Protein AF-A0A0D2NJT3-F1 (afdb_monomer)

Mean predicted aligned error: 11.33 Å

Nearest PDB structures (foldseek):
  4o3w-assembly2_B  TM=2.802E-01  e=8.460E-01  Actinobacillus suis
  4o3w-assembly1_A  TM=2.502E-01  e=5.839E-01  Actinobacillus suis
  3pqu-assembly1_A  TM=2.344E-01  e=8.460E-01  Actinobacillus suis
  3pqu-assembly2_B  TM=2.513E-01  e=1.363E+00  Actinobacillus suis
  2af5-assembly1_A  TM=1.814E-01  e=6.005E+00  Borreliella burgdorferi

InterPro domains:
  IPR046528 Domain of unknown function DUF6593 [PF20236] (10-203)

Secondary structure (DSSP, 8-state):
--EEEEESSS-TTSEEEE-TTS-EEEEEEEPPP------TT------PPPPPEEEEEEEEPPPBTTTB--EEEEEEEEEEETTTEEEEEETTTTEEEEEPPPP-GGGS--S----TTSHHHHHHHHTEEEEE-TTS-EEEEEEETTEEEEEESS-TTSEEEEEEPPB-TTSS--B--EEEE-GGGGGGHHHHHHHHHHHHHHHHHHHT-------STT--------------------------PPPPPP-

Organism: Hypholoma sublateritium (strain FD-334 SS-4) (NCBI:txid945553)

Solvent-accessible surface area (backbone atoms only — not comparable to full-atom values): 15651 Å² total; per-residue (Å²): 121,68,48,54,32,35,31,77,72,61,39,77,53,51,32,42,32,19,39,89,89,64,52,66,42,32,43,32,47,49,51,78,58,74,75,64,83,78,60,93,78,70,76,94,64,85,81,68,78,76,75,59,32,44,31,43,31,26,39,38,46,78,74,37,97,89,77,44,72,50,76,43,70,51,28,39,33,38,36,66,46,72,88,56,16,35,45,32,38,33,54,91,74,73,43,75,49,75,42,72,45,74,71,76,68,83,79,68,74,87,68,87,86,92,67,97,78,60,69,72,62,57,66,62,58,71,46,52,52,73,49,71,50,96,83,71,49,41,36,31,42,33,60,53,97,93,26,50,31,31,26,32,65,93,41,76,84,48,62,26,31,36,46,45,75,55,42,80,52,85,90,48,81,62,42,70,16,30,43,37,33,27,65,85,24,61,90,46,46,68,58,51,54,50,51,49,32,49,55,48,46,59,50,56,57,55,72,68,61,65,80,70,85,80,68,86,84,72,86,75,89,86,82,89,88,81,85,92,83,85,90,80,90,79,89,77,92,82,81,85,88,81,90,80,87,79,81,83,83,83,134

Radius of gyration: 24.59 Å; Cα contacts (8 Å, |Δi|>4): 375; chains: 1; bounding box: 58×62×85 Å

Structure (mmCIF, N/CA/C/O backbone):
data_AF-A0A0D2NJT3-F1
#
_entry.id   AF-A0A0D2NJT3-F1
#
loop_
_atom_site.group_PDB
_atom_site.id
_atom_site.type_symbol
_atom_site.label_atom_id
_atom_site.label_alt_id
_atom_site.label_comp_id
_atom_site.label_asym_id
_atom_site.label_entity_id
_atom_site.label_seq_id
_atom_site.pdbx_PDB_ins_code
_atom_site.Cartn_x
_atom_site.Cartn_y
_atom_site.Cartn_z
_atom_site.occupancy
_atom_site.B_iso_or_equiv
_atom_site.auth_seq_id
_atom_site.auth_comp_id
_atom_site.auth_asym_id
_atom_site.auth_atom_id
_atom_site.pdbx_PDB_model_num
ATOM 1 N N . MET A 1 1 ? 6.713 -0.975 21.260 1.00 86.12 1 MET A N 1
ATOM 2 C CA . MET A 1 1 ? 6.459 -2.287 20.624 1.00 86.12 1 MET A CA 1
ATOM 3 C C . MET A 1 1 ? 6.109 -2.029 19.165 1.00 86.12 1 MET A C 1
ATOM 5 O O . MET A 1 1 ? 5.384 -1.070 18.925 1.00 86.12 1 MET A O 1
ATOM 9 N N . SER A 1 2 ? 6.670 -2.777 18.212 1.00 95.44 2 SER A N 1
ATOM 10 C CA . SER A 1 2 ? 6.239 -2.721 16.805 1.00 95.44 2 SER A CA 1
ATOM 11 C C . SER A 1 2 ? 5.007 -3.604 16.593 1.00 95.44 2 SER A C 1
ATOM 13 O O . SER A 1 2 ? 4.732 -4.499 17.392 1.00 95.44 2 SER A O 1
ATOM 15 N N . MET A 1 3 ? 4.256 -3.336 15.528 1.00 97.38 3 MET A N 1
ATOM 16 C CA . MET A 1 3 ? 3.127 -4.151 15.088 1.00 97.38 3 MET A CA 1
ATOM 17 C C . MET A 1 3 ? 3.520 -4.914 13.824 1.00 97.38 3 MET A C 1
ATOM 19 O O . MET A 1 3 ? 4.120 -4.337 12.922 1.00 97.38 3 MET A O 1
ATOM 23 N N . GLN A 1 4 ? 3.187 -6.201 13.740 1.00 97.88 4 GLN A N 1
ATOM 24 C CA . GLN A 1 4 ? 3.451 -7.016 12.553 1.00 97.88 4 GLN A CA 1
ATOM 25 C C . GLN A 1 4 ? 2.140 -7.466 11.915 1.00 97.88 4 GLN A C 1
ATOM 27 O O . GLN A 1 4 ? 1.270 -8.009 12.589 1.00 97.88 4 GLN A O 1
ATOM 32 N N . LEU A 1 5 ? 2.022 -7.251 10.609 1.00 97.94 5 LEU A N 1
ATOM 33 C CA . LEU A 1 5 ? 0.888 -7.662 9.793 1.00 97.94 5 LEU A CA 1
ATOM 34 C C . LEU A 1 5 ? 1.345 -8.741 8.812 1.00 97.94 5 LEU A C 1
ATOM 36 O O . LEU A 1 5 ? 2.071 -8.447 7.865 1.00 97.94 5 LEU A O 1
ATOM 40 N N . CYS A 1 6 ? 0.953 -9.992 9.028 1.00 97.88 6 CYS A N 1
ATOM 41 C CA . CYS A 1 6 ? 1.316 -11.099 8.146 1.00 97.88 6 CYS A CA 1
ATOM 42 C C . CYS A 1 6 ? 0.411 -11.135 6.911 1.00 97.88 6 CYS A C 1
ATOM 44 O O . CYS A 1 6 ? -0.803 -11.000 7.029 1.00 97.88 6 CYS A O 1
ATOM 46 N N . LEU A 1 7 ? 0.995 -11.390 5.741 1.00 98.00 7 LEU A N 1
ATOM 47 C CA . LEU A 1 7 ? 0.256 -11.613 4.500 1.00 98.00 7 LEU A CA 1
ATOM 48 C C . LEU A 1 7 ? -0.151 -13.089 4.432 1.00 98.00 7 LEU A C 1
ATOM 50 O O . LEU A 1 7 ? 0.707 -13.973 4.505 1.00 98.00 7 LEU A O 1
ATOM 54 N N . VAL A 1 8 ? -1.442 -13.377 4.261 1.00 96.69 8 VAL A N 1
ATOM 55 C CA . VAL A 1 8 ? -1.953 -14.763 4.269 1.00 96.69 8 VAL A CA 1
ATOM 56 C C . VAL A 1 8 ? -1.407 -15.600 3.107 1.00 96.69 8 VAL A C 1
ATOM 58 O O . VAL A 1 8 ? -1.010 -16.744 3.312 1.00 96.69 8 VAL A O 1
ATOM 61 N N . ASN A 1 9 ? -1.338 -15.029 1.905 1.00 95.25 9 ASN A N 1
ATOM 62 C CA . ASN A 1 9 ? -0.902 -15.713 0.677 1.00 95.25 9 ASN A CA 1
ATOM 63 C C . ASN A 1 9 ? 0.417 -15.158 0.104 1.00 95.25 9 ASN A C 1
ATOM 65 O O . ASN A 1 9 ? 0.772 -15.464 -1.030 1.00 95.25 9 ASN A O 1
ATOM 69 N N . ASN A 1 10 ? 1.137 -14.330 0.872 1.00 94.94 10 ASN A N 1
ATOM 70 C CA . ASN A 1 10 ? 2.362 -13.636 0.451 1.00 94.94 10 ASN A CA 1
ATOM 71 C C . ASN A 1 10 ? 2.222 -12.738 -0.802 1.00 94.94 10 ASN A C 1
ATOM 73 O O . ASN A 1 10 ? 3.242 -12.315 -1.344 1.00 94.94 10 ASN A O 1
ATOM 77 N N . ASN A 1 11 ? 1.001 -12.421 -1.249 1.00 95.06 11 ASN A N 1
ATOM 78 C CA . ASN A 1 11 ? 0.749 -11.517 -2.369 1.00 95.06 11 ASN A CA 1
ATOM 79 C C . ASN A 1 11 ? 0.299 -10.137 -1.847 1.00 95.06 11 ASN A C 1
ATOM 81 O O . ASN A 1 11 ? -0.829 -10.007 -1.386 1.00 95.06 11 ASN A O 1
ATOM 85 N N . PRO A 1 12 ? 1.119 -9.077 -1.928 1.00 95.12 12 PRO A N 1
ATOM 86 C CA . PRO A 1 12 ? 0.773 -7.783 -1.339 1.00 95.12 12 PRO A CA 1
ATOM 87 C C . PRO A 1 12 ? -0.392 -7.064 -2.035 1.00 95.12 12 PRO A C 1
ATOM 89 O O . PRO A 1 12 ? -0.939 -6.140 -1.447 1.00 95.12 12 PRO A O 1
ATOM 92 N N . ILE A 1 13 ? -0.786 -7.458 -3.253 1.00 95.25 13 ILE A N 1
ATOM 93 C CA . ILE A 1 13 ? -1.879 -6.804 -3.997 1.00 95.25 13 ILE A CA 1
ATOM 94 C C . ILE A 1 13 ? -3.216 -7.543 -3.894 1.00 95.25 13 ILE A C 1
ATOM 96 O O . ILE A 1 13 ? -4.233 -7.040 -4.355 1.00 95.25 13 ILE A O 1
ATOM 100 N N . SER A 1 14 ? -3.257 -8.736 -3.313 1.00 96.06 14 SER A N 1
ATOM 101 C CA . SER A 1 14 ? -4.508 -9.471 -3.129 1.00 96.06 14 SER A CA 1
ATOM 102 C C . SER A 1 14 ? -4.340 -10.407 -1.948 1.00 96.06 14 SER A C 1
ATOM 104 O O . SER A 1 14 ? -3.803 -11.497 -2.110 1.00 96.06 14 SER A O 1
ATOM 106 N N . THR A 1 15 ? -4.696 -9.961 -0.743 1.00 96.94 15 THR A N 1
ATOM 107 C CA . THR A 1 15 ? -4.444 -10.718 0.491 1.00 96.94 15 THR A CA 1
ATOM 108 C C . THR A 1 15 ? -5.209 -10.172 1.686 1.00 96.94 15 THR A C 1
ATOM 110 O O . THR A 1 15 ? -5.764 -9.077 1.640 1.00 96.94 15 THR A O 1
ATOM 113 N N . LEU A 1 16 ? -5.174 -10.928 2.782 1.00 97.56 16 LEU A N 1
ATOM 114 C CA . LEU A 1 16 ? -5.537 -10.444 4.107 1.00 97.56 16 LEU A CA 1
ATOM 115 C C . LEU A 1 16 ? -4.263 -10.137 4.895 1.00 97.56 16 LEU A C 1
ATOM 117 O O . LEU A 1 16 ? -3.309 -10.923 4.877 1.00 97.56 16 LEU A O 1
ATOM 121 N N . LEU A 1 17 ? -4.275 -9.016 5.611 1.00 97.31 17 LEU A N 1
ATOM 122 C CA . LEU A 1 17 ? -3.265 -8.680 6.608 1.00 97.31 17 LEU A CA 1
ATOM 123 C C . LEU A 1 17 ? -3.788 -9.056 7.993 1.00 97.31 17 LEU A C 1
ATOM 125 O O . LEU A 1 17 ? -4.790 -8.502 8.449 1.00 97.31 17 LEU A O 1
ATOM 129 N N . ILE A 1 18 ? -3.100 -9.988 8.651 1.00 97.38 18 ILE A N 1
ATOM 130 C CA . ILE A 1 18 ? -3.490 -10.535 9.958 1.00 97.38 18 ILE A CA 1
ATOM 131 C C . ILE A 1 18 ? -2.458 -10.184 11.037 1.00 97.38 18 ILE A C 1
ATOM 133 O O . ILE A 1 18 ? -1.260 -10.105 10.749 1.00 97.38 18 ILE A O 1
ATOM 137 N N . THR A 1 19 ? -2.896 -9.992 12.281 1.00 97.19 19 THR A N 1
ATOM 138 C CA . THR A 1 19 ? -1.994 -9.849 13.437 1.00 97.19 19 THR A CA 1
ATOM 139 C C . THR A 1 19 ? -1.247 -11.159 13.719 1.00 97.19 19 THR A C 1
ATOM 141 O O . THR A 1 19 ? -1.625 -12.214 13.196 1.00 97.19 19 THR A O 1
ATOM 144 N N . PRO A 1 20 ? -0.204 -11.147 14.572 1.00 95.81 20 PRO A N 1
ATOM 145 C CA . PRO A 1 20 ? 0.454 -12.377 15.014 1.00 95.81 20 PRO A CA 1
ATOM 146 C C . PRO A 1 20 ? -0.496 -13.336 15.745 1.00 95.81 20 PRO A C 1
ATOM 148 O O . PRO A 1 20 ? -0.282 -14.544 15.704 1.00 95.81 20 PRO A O 1
ATOM 151 N N . ASP A 1 21 ? -1.558 -12.799 16.351 1.00 96.31 21 ASP A N 1
ATOM 152 C CA . ASP A 1 21 ? -2.596 -13.561 17.051 1.00 96.31 21 ASP A CA 1
ATOM 153 C C . ASP A 1 21 ? -3.614 -14.203 16.090 1.00 96.31 21 ASP A C 1
ATOM 155 O O . ASP A 1 21 ? -4.428 -15.024 16.502 1.00 96.31 21 ASP A O 1
ATOM 159 N N . GLY A 1 22 ? -3.557 -13.861 14.798 1.00 95.88 22 GLY A N 1
ATOM 160 C CA . GLY A 1 22 ? -4.444 -14.391 13.762 1.00 95.88 22 GLY A CA 1
ATOM 161 C C . GLY A 1 22 ? -5.679 -13.535 13.474 1.00 95.88 22 GLY A C 1
ATOM 162 O O . GLY A 1 22 ? -6.474 -13.917 12.616 1.00 95.88 22 GLY A O 1
ATOM 163 N N . ASP A 1 23 ? -5.825 -12.376 14.119 1.00 95.69 23 ASP A N 1
ATOM 164 C CA . ASP A 1 23 ? -6.944 -11.464 13.872 1.00 95.69 23 ASP A CA 1
ATOM 165 C C . ASP A 1 23 ? -6.761 -10.749 12.518 1.00 95.69 23 ASP A C 1
ATOM 167 O O . ASP A 1 23 ? -5.732 -10.094 12.309 1.00 95.69 23 ASP A O 1
ATOM 171 N N . PRO A 1 24 ? -7.730 -10.817 11.587 1.00 96.31 24 PRO A N 1
ATOM 172 C CA . PRO A 1 24 ? -7.667 -10.062 10.343 1.00 96.31 24 PRO A CA 1
ATOM 173 C C . PRO A 1 24 ? -7.925 -8.573 10.593 1.00 96.31 24 PRO A C 1
ATOM 175 O O . PRO A 1 24 ? -8.880 -8.207 11.273 1.00 96.31 24 PRO A O 1
ATOM 178 N N . LEU A 1 25 ? -7.074 -7.714 10.027 1.00 96.88 25 LEU A N 1
ATOM 179 C CA . LEU A 1 25 ? -7.170 -6.256 10.172 1.00 96.88 25 LEU A CA 1
ATOM 180 C C . LEU A 1 25 ? -7.370 -5.517 8.857 1.00 96.88 25 LEU A C 1
ATOM 182 O O . LEU A 1 25 ? -7.974 -4.447 8.855 1.00 96.88 25 LEU A O 1
ATOM 186 N N . PHE A 1 26 ? -6.874 -6.059 7.744 1.00 98.06 26 PHE A N 1
ATOM 187 C CA . PHE A 1 26 ? -7.088 -5.456 6.431 1.00 98.06 26 PHE A CA 1
ATOM 188 C C . PHE A 1 26 ? -7.403 -6.511 5.377 1.00 98.06 26 PHE A C 1
ATOM 190 O O . PHE A 1 26 ? -6.786 -7.579 5.370 1.00 98.06 26 PHE A O 1
ATOM 197 N N . SER A 1 27 ? -8.315 -6.172 4.466 1.00 97.94 27 SER A N 1
ATOM 198 C CA . SER A 1 27 ? -8.555 -6.892 3.214 1.00 97.94 27 SER A CA 1
ATOM 199 C C . SER A 1 27 ? -8.040 -6.068 2.043 1.00 97.94 27 SER A C 1
ATOM 201 O O . SER A 1 27 ? -8.306 -4.867 1.957 1.00 97.94 27 SER A O 1
ATOM 203 N N . ILE A 1 28 ? -7.284 -6.710 1.155 1.00 98.31 28 ILE A N 1
ATOM 204 C CA . ILE A 1 28 ? -6.745 -6.120 -0.067 1.00 98.31 28 ILE A CA 1
ATOM 205 C C . ILE A 1 28 ? -7.291 -6.928 -1.240 1.00 98.31 28 ILE A C 1
ATOM 207 O O . ILE A 1 28 ? -6.971 -8.106 -1.406 1.00 98.31 28 ILE A O 1
ATOM 211 N N . GLU A 1 29 ? -8.091 -6.277 -2.075 1.00 97.56 29 GLU A N 1
ATOM 212 C CA . GLU A 1 29 ? -8.807 -6.898 -3.187 1.00 97.56 29 GLU A CA 1
ATOM 213 C C . GLU A 1 29 ? -8.431 -6.186 -4.485 1.00 97.56 29 GLU A C 1
ATOM 215 O O . GLU A 1 29 ? -8.764 -5.018 -4.680 1.00 97.56 29 GLU A O 1
ATOM 220 N N . THR A 1 30 ? -7.733 -6.875 -5.388 1.00 96.00 30 THR A N 1
ATOM 221 C CA . THR A 1 30 ? -7.452 -6.356 -6.733 1.00 96.00 30 THR A CA 1
ATOM 222 C C . THR A 1 30 ? -8.425 -6.962 -7.725 1.00 96.00 30 THR A C 1
ATOM 224 O O . THR A 1 30 ? -8.475 -8.181 -7.878 1.00 96.00 30 THR A O 1
ATOM 227 N N . ALA A 1 31 ? -9.182 -6.107 -8.412 1.00 94.19 31 ALA A N 1
ATOM 228 C CA . ALA A 1 31 ? -10.009 -6.528 -9.527 1.00 94.19 31 ALA A CA 1
ATOM 229 C C . ALA A 1 31 ? -9.105 -7.103 -10.629 1.00 94.19 31 ALA A C 1
ATOM 231 O O . ALA A 1 31 ? -8.068 -6.494 -10.940 1.00 94.19 31 ALA A O 1
ATOM 232 N N . PRO A 1 32 ? -9.471 -8.255 -11.220 1.00 85.50 32 PRO A N 1
ATOM 233 C CA . PRO A 1 32 ? -8.711 -8.810 -12.324 1.00 85.50 32 PRO A CA 1
ATOM 234 C C . PRO A 1 32 ? -8.643 -7.760 -13.428 1.00 85.50 32 PRO A C 1
ATOM 236 O O . PRO A 1 32 ? -9.662 -7.185 -13.817 1.00 85.50 32 PRO A O 1
ATOM 239 N N . THR A 1 33 ? -7.437 -7.491 -13.924 1.00 80.38 33 THR A N 1
ATOM 240 C CA . THR A 1 33 ? -7.309 -6.767 -15.183 1.00 80.38 33 THR A CA 1
ATOM 241 C C . THR A 1 33 ? -8.057 -7.582 -16.223 1.00 80.38 33 THR A C 1
ATOM 243 O O . THR A 1 33 ? -7.778 -8.781 -16.334 1.00 80.38 33 THR A O 1
ATOM 246 N N . PRO A 1 34 ? -8.994 -6.993 -16.983 1.00 71.12 34 PRO A N 1
ATOM 247 C CA . PRO A 1 34 ? -9.469 -7.636 -18.186 1.00 71.12 34 PRO A CA 1
ATOM 248 C C . PRO A 1 34 ? -8.261 -7.675 -19.119 1.00 71.12 34 PRO A C 1
ATOM 250 O O . PRO A 1 34 ? -7.987 -6.734 -19.861 1.00 71.12 34 PRO A O 1
ATOM 253 N N . TYR A 1 35 ? -7.475 -8.745 -18.999 1.00 59.88 35 TYR A N 1
ATOM 254 C CA . TYR A 1 35 ? -6.572 -9.200 -20.031 1.00 59.88 35 TYR A CA 1
ATOM 255 C C . TYR A 1 35 ? -7.482 -9.492 -21.216 1.00 59.88 35 TYR A C 1
ATOM 257 O O . TYR A 1 35 ? -8.012 -10.588 -21.367 1.00 59.88 35 TYR A O 1
ATOM 265 N N . GLY A 1 36 ? -7.752 -8.459 -22.012 1.00 54.41 36 GLY A N 1
ATOM 266 C CA . GLY A 1 36 ? -8.087 -8.695 -23.395 1.00 54.41 36 GLY A CA 1
ATOM 267 C C . GLY A 1 36 ? -6.900 -9.456 -23.947 1.00 54.41 36 GLY A C 1
ATOM 268 O O . GLY A 1 36 ? -5.775 -8.977 -23.811 1.00 54.41 36 GLY A O 1
ATOM 269 N N . ASP A 1 37 ? -7.141 -10.647 -24.487 1.00 49.72 37 ASP A N 1
ATOM 270 C CA . ASP A 1 37 ? -6.237 -11.277 -25.437 1.00 49.72 37 ASP A CA 1
ATOM 271 C C . ASP A 1 37 ? -5.811 -10.184 -26.418 1.00 49.72 37 ASP A C 1
ATOM 273 O O . ASP A 1 37 ? -6.573 -9.793 -27.308 1.00 49.72 37 ASP A O 1
ATOM 277 N N . ILE A 1 38 ? -4.624 -9.613 -26.209 1.00 52.78 38 ILE A N 1
ATOM 278 C CA . ILE A 1 38 ? -4.028 -8.686 -27.158 1.00 52.78 38 ILE A CA 1
ATOM 279 C C . ILE A 1 38 ? -3.558 -9.590 -28.285 1.00 52.78 38 ILE A C 1
ATOM 281 O O . ILE A 1 38 ? -2.393 -9.961 -28.362 1.00 52.78 38 ILE A O 1
ATOM 285 N N . SER A 1 39 ? -4.502 -10.018 -29.120 1.00 53.75 39 SER A N 1
ATOM 286 C CA . SER A 1 39 ? -4.191 -10.651 -30.385 1.00 53.75 39 SER A CA 1
ATOM 287 C C . SER A 1 39 ? -3.419 -9.614 -31.199 1.00 53.75 39 SER A C 1
ATOM 289 O O . SER A 1 39 ? -3.987 -8.567 -31.532 1.00 53.75 39 SER A O 1
ATOM 291 N N . PRO A 1 40 ? -2.138 -9.858 -31.527 1.00 59.25 40 PRO A N 1
ATOM 292 C CA . PRO A 1 40 ? -1.306 -8.889 -32.238 1.00 59.25 40 PRO A CA 1
ATOM 293 C C . PRO A 1 40 ? -1.768 -8.632 -33.686 1.00 59.25 40 PRO A C 1
ATOM 295 O O . PRO A 1 40 ? -1.149 -7.839 -34.388 1.00 59.25 40 PRO A O 1
ATOM 298 N N . TYR A 1 41 ? -2.858 -9.267 -34.137 1.00 66.88 41 TYR A N 1
ATOM 299 C CA . TYR A 1 41 ? -3.370 -9.185 -35.508 1.00 66.88 41 TYR A CA 1
ATOM 300 C C . TYR A 1 41 ? -4.695 -8.426 -35.659 1.00 66.88 41 TYR A C 1
ATOM 302 O O . TYR A 1 41 ? -5.239 -8.375 -36.763 1.00 66.88 41 TYR A O 1
ATOM 310 N N . ALA A 1 42 ? -5.241 -7.827 -34.595 1.00 59.50 42 ALA A N 1
ATOM 311 C CA . ALA A 1 42 ? -6.485 -7.073 -34.725 1.00 59.50 42 ALA A CA 1
ATOM 312 C C . ALA A 1 42 ? -6.240 -5.711 -35.423 1.00 59.50 42 ALA A C 1
ATOM 314 O O . ALA A 1 42 ? -5.387 -4.939 -34.978 1.00 59.50 42 ALA A O 1
ATOM 315 N N . PRO A 1 43 ? -6.969 -5.397 -36.512 1.00 67.31 43 PRO A N 1
ATOM 316 C CA . PRO A 1 43 ? -6.795 -4.161 -37.269 1.00 67.31 43 PRO A CA 1
ATOM 317 C C . PRO A 1 43 ? -7.087 -2.917 -36.417 1.00 67.31 43 PRO A C 1
ATOM 319 O O . PRO A 1 43 ? -7.876 -2.951 -35.477 1.00 67.31 43 PRO A O 1
ATOM 322 N N . SER A 1 44 ? -6.431 -1.812 -36.768 1.00 58.50 44 SER A N 1
ATOM 323 C CA . SER A 1 44 ? -6.388 -0.524 -36.067 1.00 58.50 44 SER A CA 1
ATOM 324 C C . SER A 1 44 ? -7.767 0.120 -35.841 1.00 58.50 44 SER A C 1
ATOM 326 O O . SER A 1 44 ? -8.202 0.977 -36.610 1.00 58.50 44 SER A O 1
ATOM 328 N N . VAL A 1 45 ? -8.458 -0.266 -34.771 1.00 75.44 45 VAL A N 1
ATOM 329 C CA . VAL A 1 45 ? -9.629 0.450 -34.239 1.00 75.44 45 VAL A CA 1
ATOM 330 C C . VAL A 1 45 ? -9.129 1.552 -33.285 1.00 75.44 45 VAL A C 1
ATOM 332 O O . VAL A 1 45 ? -8.111 1.342 -32.617 1.00 75.44 45 VAL A O 1
ATOM 335 N N . PRO A 1 46 ? -9.780 2.735 -33.206 1.00 67.50 46 PRO A N 1
ATOM 336 C CA . PRO A 1 46 ? -9.438 3.787 -32.247 1.00 67.50 46 PRO A CA 1
ATOM 337 C C . PRO A 1 46 ? -9.216 3.216 -30.845 1.00 67.50 46 PRO A C 1
ATOM 339 O O . PRO A 1 46 ? -10.076 2.535 -30.287 1.00 67.50 46 PRO A O 1
ATOM 342 N N . ARG A 1 47 ? -8.016 3.479 -30.318 1.00 60.50 47 ARG A N 1
ATOM 343 C CA . ARG A 1 47 ? -7.454 2.887 -29.103 1.00 60.50 47 ARG A CA 1
ATOM 344 C C . ARG A 1 47 ? -8.362 3.192 -27.910 1.00 60.50 47 ARG A C 1
ATOM 346 O O . ARG A 1 47 ? -8.295 4.277 -27.334 1.00 60.50 47 ARG A O 1
ATOM 353 N N . ALA A 1 48 ? -9.225 2.242 -27.558 1.00 69.75 48 ALA A N 1
ATOM 354 C CA . ALA A 1 48 ? -9.945 2.272 -26.294 1.00 69.75 48 ALA A CA 1
ATOM 355 C C . ALA A 1 48 ? -8.919 2.429 -25.158 1.00 69.75 48 ALA A C 1
ATOM 357 O O . ALA A 1 48 ? -7.814 1.882 -25.242 1.00 69.75 48 ALA A O 1
ATOM 358 N N . LYS A 1 49 ? -9.256 3.227 -24.134 1.00 70.75 49 LYS A N 1
ATOM 359 C CA . LYS A 1 49 ? -8.391 3.424 -22.961 1.00 70.75 49 LYS A CA 1
ATOM 360 C C . LYS A 1 49 ? -7.935 2.057 -22.450 1.00 70.75 49 LYS A C 1
ATOM 362 O O . LYS A 1 49 ? -8.759 1.151 -22.328 1.00 70.75 49 LYS A O 1
ATOM 367 N N . ALA A 1 50 ? -6.633 1.921 -22.200 1.00 69.94 50 ALA A N 1
ATOM 368 C CA . ALA A 1 50 ? -6.072 0.685 -21.676 1.00 69.94 50 ALA A CA 1
ATOM 369 C C . ALA A 1 50 ? -6.833 0.276 -20.401 1.00 69.94 50 ALA A C 1
ATOM 371 O O . ALA A 1 50 ? -7.206 1.154 -19.617 1.00 69.94 50 ALA A O 1
ATOM 372 N N . PRO A 1 51 ? -7.102 -1.023 -20.206 1.00 74.25 51 PRO A N 1
ATOM 373 C CA . PRO A 1 51 ? -7.854 -1.481 -19.052 1.00 74.25 51 PRO A CA 1
ATOM 374 C C . PRO A 1 51 ? -7.110 -1.126 -17.761 1.00 74.25 51 PRO A C 1
ATOM 376 O O . PRO A 1 51 ? -5.958 -1.517 -17.575 1.00 74.25 51 PRO A O 1
ATOM 379 N N . THR A 1 52 ? -7.763 -0.375 -16.874 1.00 86.75 52 THR A N 1
ATOM 380 C CA . THR A 1 52 ? -7.200 -0.020 -15.569 1.00 86.75 52 THR A CA 1
ATOM 381 C C . THR A 1 52 ? -7.474 -1.132 -14.558 1.00 86.75 52 THR A C 1
ATOM 383 O O . THR A 1 52 ? -8.523 -1.778 -14.573 1.00 86.75 52 THR A O 1
ATOM 386 N N . SER A 1 53 ? -6.501 -1.403 -13.684 1.00 92.94 53 SER A N 1
ATOM 387 C CA . SER A 1 53 ? -6.679 -2.332 -12.561 1.00 92.94 53 SER A CA 1
ATOM 388 C C . SER A 1 53 ? -6.984 -1.545 -11.301 1.00 92.94 53 SER A C 1
ATOM 390 O O . SER A 1 53 ? -6.145 -0.756 -10.856 1.00 92.94 53 SER A O 1
ATOM 392 N N . THR A 1 54 ? -8.114 -1.823 -10.662 1.00 95.94 54 THR A N 1
ATOM 393 C CA . THR A 1 54 ? -8.472 -1.214 -9.377 1.00 95.94 54 THR A CA 1
ATOM 394 C C . THR A 1 54 ? -8.170 -2.166 -8.223 1.00 95.94 54 THR A C 1
ATOM 396 O O . THR A 1 54 ? -8.568 -3.328 -8.250 1.00 95.94 54 THR A O 1
ATOM 399 N N . THR A 1 55 ? -7.488 -1.673 -7.193 1.00 97.50 55 THR A N 1
ATOM 400 C CA . THR A 1 55 ? -7.288 -2.365 -5.913 1.00 97.50 55 THR A CA 1
ATOM 401 C C . THR A 1 55 ? -8.017 -1.603 -4.821 1.00 97.50 55 THR A C 1
ATOM 403 O O . THR A 1 55 ? -7.791 -0.408 -4.656 1.00 97.50 55 THR A O 1
ATOM 406 N N . ARG A 1 56 ? -8.883 -2.283 -4.076 1.00 97.94 56 ARG A N 1
ATOM 407 C CA . ARG A 1 56 ? -9.595 -1.735 -2.920 1.00 97.94 56 ARG A CA 1
ATOM 408 C C . ARG A 1 56 ? -8.975 -2.271 -1.646 1.00 97.94 56 ARG A C 1
ATOM 410 O O . ARG A 1 56 ? -8.624 -3.449 -1.569 1.00 97.94 56 ARG A O 1
ATOM 417 N N . ILE A 1 57 ? -8.838 -1.400 -0.658 1.00 98.12 57 ILE A N 1
ATOM 418 C CA . ILE A 1 57 ? -8.266 -1.744 0.636 1.00 98.12 57 ILE A CA 1
ATOM 419 C C . ILE A 1 57 ? -9.278 -1.374 1.703 1.00 98.12 57 ILE A C 1
ATOM 421 O O . ILE A 1 57 ? -9.718 -0.226 1.795 1.00 98.12 57 ILE A O 1
ATOM 425 N N . LYS A 1 58 ? -9.630 -2.358 2.520 1.00 97.88 58 LYS A N 1
ATOM 426 C CA . LYS A 1 58 ? -10.601 -2.210 3.595 1.00 97.88 58 LYS A CA 1
ATOM 427 C C . LYS A 1 58 ? -9.945 -2.509 4.929 1.00 97.88 58 LYS A C 1
ATOM 429 O O . LYS A 1 58 ? -9.202 -3.483 5.047 1.00 97.88 58 LYS A O 1
ATOM 434 N N . ARG A 1 59 ? -10.244 -1.693 5.931 1.00 97.50 59 ARG A N 1
ATOM 435 C CA . ARG A 1 59 ? -9.990 -2.001 7.334 1.00 97.50 59 ARG A CA 1
ATOM 436 C C . ARG A 1 59 ? -11.116 -2.894 7.843 1.00 97.50 59 ARG A C 1
ATOM 438 O O . ARG A 1 59 ? -12.290 -2.599 7.628 1.00 97.50 59 ARG A O 1
ATOM 445 N N . LEU A 1 60 ? -10.726 -3.968 8.508 1.00 96.56 60 LEU A N 1
ATOM 446 C CA . LEU A 1 60 ? -11.600 -4.964 9.102 1.00 96.56 60 LEU A CA 1
ATOM 447 C C . LEU A 1 60 ? -11.648 -4.699 10.607 1.00 96.56 60 LEU A C 1
ATOM 449 O O . LEU A 1 60 ? -10.633 -4.806 11.299 1.00 96.56 60 LEU A O 1
ATOM 453 N N . GLU A 1 61 ? -12.805 -4.291 11.116 1.00 93.62 61 GLU A N 1
ATOM 454 C CA . GLU A 1 61 ? -12.976 -4.063 12.550 1.00 93.62 61 GLU A CA 1
ATOM 455 C C . GLU A 1 61 ? -13.253 -5.384 13.271 1.00 93.62 61 GLU A C 1
ATOM 457 O O . GLU A 1 61 ? -13.817 -6.327 12.701 1.00 93.62 61 GLU A O 1
ATOM 462 N N . ARG A 1 62 ? -12.840 -5.472 14.544 1.00 87.06 62 ARG A N 1
ATOM 463 C CA . ARG A 1 62 ? -13.077 -6.681 15.342 1.00 87.06 62 ARG A CA 1
ATOM 464 C C . ARG A 1 62 ? -14.562 -7.015 15.335 1.00 87.06 62 ARG A C 1
ATOM 466 O O . ARG A 1 62 ? -15.413 -6.140 15.479 1.00 87.06 62 ARG A O 1
ATOM 473 N N . TYR A 1 63 ? -14.841 -8.307 15.211 1.00 76.06 63 TYR A N 1
ATOM 474 C CA . TYR A 1 63 ? -16.196 -8.819 15.287 1.00 76.06 63 TYR A CA 1
ATOM 475 C C . TYR A 1 63 ? -16.836 -8.427 16.621 1.00 76.06 63 TYR A C 1
ATOM 477 O O . TYR A 1 63 ? -16.357 -8.801 17.695 1.00 76.06 63 TYR A O 1
ATOM 485 N N . HIS A 1 64 ? -17.944 -7.701 16.538 1.00 80.31 64 HIS A N 1
ATOM 486 C CA . HIS A 1 64 ? -18.821 -7.444 17.667 1.00 80.31 64 HIS A CA 1
ATOM 487 C C . HIS A 1 64 ? -20.045 -8.347 17.529 1.00 80.31 64 HIS A C 1
ATOM 489 O O . HIS A 1 64 ? -20.731 -8.309 16.510 1.00 80.31 64 HIS A O 1
ATOM 495 N N . MET A 1 65 ? -20.356 -9.139 18.563 1.00 79.56 65 MET A N 1
ATOM 496 C CA . MET A 1 65 ? -21.481 -10.092 18.526 1.00 79.56 65 MET A CA 1
ATOM 497 C C . MET A 1 65 ? -22.823 -9.433 18.167 1.00 79.56 65 MET A C 1
ATOM 499 O O . MET A 1 65 ? -23.696 -10.089 17.611 1.00 79.56 65 MET A O 1
ATOM 503 N N . SER A 1 66 ? -22.992 -8.145 18.479 1.00 85.69 66 SER A N 1
ATOM 504 C CA . SER A 1 66 ? -24.221 -7.388 18.230 1.00 85.69 66 SER A CA 1
ATOM 505 C C . SER A 1 66 ? -24.317 -6.771 16.833 1.00 85.69 66 SER A C 1
ATOM 507 O O . SER A 1 66 ? -25.426 -6.604 16.336 1.00 85.69 66 SER A O 1
ATOM 509 N N . THR A 1 67 ? -23.196 -6.403 16.208 1.00 83.69 67 THR A N 1
ATOM 510 C CA . THR A 1 67 ? -23.175 -5.651 14.936 1.00 83.69 67 THR A CA 1
ATOM 511 C C . THR A 1 67 ? -22.568 -6.434 13.778 1.00 83.69 67 THR A C 1
ATOM 513 O O . THR A 1 67 ? -22.684 -6.015 12.632 1.00 83.69 67 THR A O 1
ATOM 516 N N . GLY A 1 68 ? -21.952 -7.583 14.054 1.00 89.19 68 GLY A N 1
ATOM 517 C CA . GLY A 1 68 ? -21.252 -8.376 13.057 1.00 89.19 68 GLY A CA 1
ATOM 518 C C . GLY A 1 68 ? -19.865 -7.821 12.738 1.00 89.19 68 GLY A C 1
ATOM 519 O O . GLY A 1 68 ? -19.199 -7.220 13.585 1.00 89.19 68 GLY A O 1
ATOM 520 N N . HIS A 1 69 ? -19.412 -8.090 11.516 1.00 87.00 69 HIS A N 1
ATOM 521 C CA . HIS A 1 69 ? -18.145 -7.593 10.998 1.00 87.00 69 HIS A CA 1
ATOM 522 C C . HIS A 1 69 ? -18.376 -6.275 10.258 1.00 87.00 69 HIS A C 1
ATOM 524 O O . HIS A 1 69 ? -19.200 -6.226 9.344 1.00 87.00 69 HIS A O 1
ATOM 530 N N . THR A 1 70 ? -17.653 -5.226 10.647 1.00 93.88 70 THR A N 1
ATOM 531 C CA . THR A 1 70 ? -17.686 -3.936 9.954 1.00 93.88 70 THR A CA 1
ATOM 532 C C . THR A 1 70 ? -16.453 -3.817 9.068 1.00 93.88 70 THR A C 1
ATOM 534 O O . THR A 1 70 ? -15.324 -3.967 9.540 1.00 93.88 70 THR A O 1
ATOM 537 N N . GLU A 1 71 ? -16.674 -3.526 7.788 1.00 95.81 71 GLU A N 1
ATOM 538 C CA . GLU A 1 71 ? -15.615 -3.228 6.826 1.00 95.81 71 GLU A CA 1
ATOM 539 C C . GLU A 1 71 ? -15.664 -1.748 6.445 1.00 95.81 71 GLU A C 1
ATOM 541 O O . GLU A 1 71 ? -16.700 -1.247 6.004 1.00 95.81 71 GLU A O 1
ATOM 546 N N . THR A 1 72 ? -14.529 -1.060 6.556 1.00 96.75 72 THR A N 1
ATOM 547 C CA . THR A 1 72 ? -14.394 0.348 6.165 1.00 96.75 72 THR A CA 1
ATOM 548 C C . THR A 1 72 ? -13.392 0.455 5.024 1.00 96.75 72 THR A C 1
ATOM 550 O O . THR A 1 72 ? -12.223 0.121 5.197 1.00 96.75 72 THR A O 1
ATOM 553 N N . GLU A 1 73 ? -13.814 0.923 3.847 1.00 97.69 73 GLU A N 1
ATOM 554 C CA . GLU A 1 73 ? -12.895 1.181 2.730 1.00 97.69 73 GLU A CA 1
ATOM 555 C C . GLU A 1 73 ? -11.968 2.350 3.093 1.00 97.69 73 GLU A C 1
ATOM 557 O O . GLU A 1 73 ? -12.432 3.472 3.288 1.00 97.69 73 GLU A O 1
ATOM 562 N N . ILE A 1 74 ? -10.662 2.095 3.198 1.00 97.69 74 ILE A N 1
ATOM 563 C CA . ILE A 1 74 ? -9.660 3.100 3.599 1.00 97.69 74 ILE A CA 1
ATOM 564 C C . ILE A 1 74 ? -8.893 3.683 2.411 1.00 97.69 74 ILE A C 1
ATOM 566 O O . ILE A 1 74 ? -8.334 4.777 2.517 1.00 97.69 74 ILE A O 1
ATOM 570 N N . GLY A 1 75 ? -8.880 2.983 1.276 1.00 97.69 75 GLY A N 1
ATOM 571 C CA . GLY A 1 75 ? -8.308 3.524 0.056 1.00 97.69 75 GLY A CA 1
ATOM 572 C C . GLY A 1 75 ? -8.555 2.681 -1.187 1.00 97.69 75 GLY A C 1
ATOM 573 O O . GLY A 1 75 ? -8.835 1.481 -1.120 1.00 97.69 75 GLY A O 1
ATOM 574 N N . VAL A 1 76 ? -8.412 3.343 -2.332 1.00 97.69 76 VAL A N 1
ATOM 575 C CA . VAL A 1 76 ? -8.560 2.770 -3.670 1.00 97.69 76 VAL A CA 1
ATOM 576 C C . VAL A 1 76 ? -7.329 3.127 -4.498 1.00 97.69 76 VAL A C 1
ATOM 578 O O . VAL A 1 76 ? -6.920 4.283 -4.542 1.00 97.69 76 VAL A O 1
ATOM 581 N N . ILE A 1 77 ? -6.733 2.132 -5.151 1.00 97.38 77 ILE A N 1
ATOM 582 C CA . ILE A 1 77 ? -5.569 2.289 -6.027 1.00 97.38 77 ILE A CA 1
ATOM 583 C C . ILE A 1 77 ? -5.978 1.927 -7.448 1.00 97.38 77 ILE A C 1
ATOM 585 O O . ILE A 1 77 ? -6.305 0.775 -7.737 1.00 97.38 77 ILE A O 1
ATOM 589 N N . GLU A 1 78 ? -5.893 2.884 -8.354 1.00 96.12 78 GLU A N 1
ATOM 590 C CA . GLU A 1 78 ? -6.060 2.678 -9.783 1.00 96.12 78 GLU A CA 1
ATOM 591 C C . GLU A 1 78 ? -4.690 2.631 -10.461 1.00 96.12 78 GLU A C 1
ATOM 593 O O . GLU A 1 78 ? -3.935 3.601 -10.458 1.00 96.12 78 GLU A O 1
ATOM 598 N N . TYR A 1 79 ? -4.356 1.485 -11.051 1.00 93.50 79 TYR A N 1
ATOM 599 C CA . TYR A 1 79 ? -3.170 1.364 -11.891 1.00 93.50 79 TYR A CA 1
ATOM 600 C C . TYR A 1 79 ? -3.495 1.849 -13.298 1.00 93.50 79 TYR A C 1
ATOM 602 O O . TYR A 1 79 ? -4.386 1.300 -13.952 1.00 93.50 79 TYR A O 1
ATOM 610 N N . GLN A 1 80 ? -2.751 2.854 -13.751 1.00 92.56 80 GLN A N 1
ATOM 611 C CA . GLN A 1 80 ? -2.976 3.545 -15.020 1.00 92.56 80 GLN A CA 1
ATOM 612 C C . GLN A 1 80 ? -2.020 3.073 -16.130 1.00 92.56 80 GLN A C 1
ATOM 614 O O . GLN A 1 80 ? -2.045 3.581 -17.249 1.00 92.56 80 GLN A O 1
ATOM 619 N N . GLY A 1 81 ? -1.191 2.065 -15.846 1.00 88.19 81 GLY A N 1
ATOM 620 C CA . GLY A 1 81 ? -0.218 1.513 -16.785 1.00 88.19 81 GLY A CA 1
ATOM 621 C C . GLY A 1 81 ? 1.213 1.954 -16.492 1.00 88.19 81 GLY A C 1
ATOM 622 O O . GLY A 1 81 ? 1.466 2.864 -15.702 1.00 88.19 81 GLY A O 1
ATOM 623 N N . ILE A 1 82 ? 2.165 1.306 -17.166 1.00 84.94 82 ILE A N 1
ATOM 624 C CA . ILE A 1 82 ? 3.607 1.459 -16.914 1.00 84.94 82 ILE A CA 1
ATOM 625 C C . ILE A 1 82 ? 4.061 2.920 -17.044 1.00 84.94 82 ILE A C 1
ATOM 627 O O . ILE A 1 82 ? 4.835 3.377 -16.216 1.00 84.94 82 ILE A O 1
ATOM 631 N N . GLY A 1 83 ? 3.540 3.666 -18.026 1.00 87.25 83 GLY A N 1
ATOM 632 C CA . GLY A 1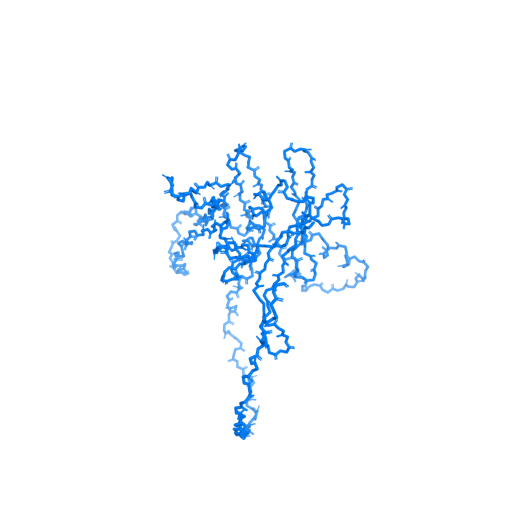 83 ? 3.919 5.064 -18.273 1.00 87.25 83 GLY A CA 1
ATOM 633 C C . GLY A 1 83 ? 3.133 6.119 -17.485 1.00 87.25 83 GLY A C 1
ATOM 634 O O . GLY A 1 83 ? 3.459 7.297 -17.578 1.00 87.25 83 GLY A O 1
ATOM 635 N N . GLN A 1 84 ? 2.094 5.731 -16.739 1.00 90.56 84 GLN A N 1
ATOM 636 C CA . GLN A 1 84 ? 1.270 6.667 -15.953 1.00 90.56 84 GLN A CA 1
ATOM 637 C C . GLN A 1 84 ? 1.380 6.430 -14.443 1.00 90.56 84 GLN A C 1
ATOM 639 O O . GLN A 1 84 ? 1.176 7.358 -13.667 1.00 90.56 84 GLN A O 1
ATOM 644 N N . GLY A 1 85 ? 1.760 5.220 -14.0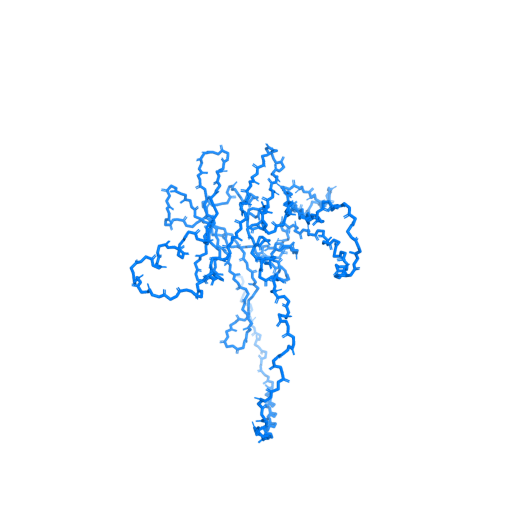23 1.00 92.00 85 GLY A N 1
ATOM 645 C CA . GLY A 1 85 ? 1.933 4.873 -12.619 1.00 92.00 85 GLY A CA 1
ATOM 646 C C . GLY A 1 85 ? 0.629 4.451 -11.942 1.00 92.00 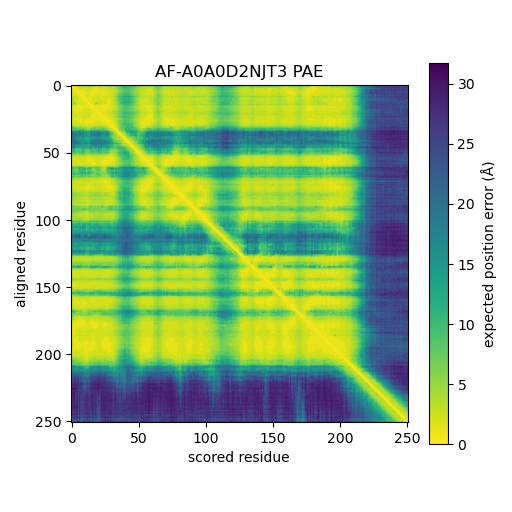85 GLY A C 1
ATOM 647 O O . GLY A 1 85 ? -0.219 3.778 -12.541 1.00 92.00 85 GLY A O 1
ATOM 648 N N . CYS A 1 86 ? 0.473 4.833 -10.674 1.00 94.25 86 CYS A N 1
ATOM 649 C CA . CYS A 1 86 ? -0.731 4.563 -9.889 1.00 94.25 86 CYS A CA 1
ATOM 650 C C . CYS A 1 86 ? -1.363 5.865 -9.394 1.00 94.25 86 CYS A C 1
ATOM 652 O O . CYS A 1 86 ? -0.678 6.736 -8.858 1.00 94.25 86 CYS A O 1
ATOM 654 N N . LEU A 1 87 ? -2.688 5.941 -9.468 1.00 96.12 87 LEU A N 1
ATOM 655 C CA . LEU A 1 87 ? -3.479 6.928 -8.751 1.00 96.12 87 LEU A CA 1
ATOM 656 C C . LEU A 1 87 ? -4.034 6.284 -7.485 1.00 96.12 87 LEU A C 1
ATOM 658 O O . LEU A 1 87 ? -4.701 5.254 -7.535 1.00 96.12 87 LEU A O 1
ATOM 662 N N . LEU A 1 88 ? -3.756 6.892 -6.344 1.00 96.38 88 LEU A N 1
ATOM 663 C CA . LEU A 1 88 ? -4.222 6.444 -5.045 1.00 96.38 88 LEU A CA 1
ATOM 664 C C . LEU A 1 88 ? -5.224 7.452 -4.483 1.00 96.38 88 LEU A C 1
ATOM 666 O O . LEU A 1 88 ? -4.944 8.644 -4.482 1.00 96.38 88 LEU A O 1
ATOM 670 N N . GLN A 1 89 ? -6.344 6.986 -3.940 1.00 96.81 89 GLN A N 1
ATOM 671 C CA . GLN A 1 89 ? -7.328 7.809 -3.239 1.00 96.81 89 GLN A CA 1
ATOM 672 C C . GLN A 1 89 ? -7.536 7.285 -1.817 1.00 96.81 89 GLN A C 1
ATOM 674 O O . GLN A 1 89 ? -7.848 6.112 -1.626 1.00 96.81 89 GLN A O 1
ATOM 679 N N . LEU A 1 90 ? -7.361 8.156 -0.821 1.00 95.31 90 LEU A N 1
ATOM 680 C CA . LEU A 1 90 ? -7.593 7.856 0.595 1.00 95.31 90 LEU A CA 1
ATOM 681 C C . LEU A 1 90 ? -9.002 8.290 1.000 1.00 95.31 90 LEU A C 1
ATOM 683 O O . LEU A 1 90 ? -9.362 9.454 0.814 1.00 95.31 90 LEU A O 1
ATOM 687 N N . SER A 1 91 ? -9.778 7.388 1.602 1.00 92.12 91 SER A N 1
ATOM 688 C CA . SER A 1 91 ? -11.200 7.634 1.885 1.00 92.12 91 SER A CA 1
ATOM 689 C C . SER A 1 91 ? -11.441 8.705 2.949 1.00 92.12 91 SER A C 1
ATOM 691 O O . SER A 1 91 ? -12.399 9.463 2.849 1.00 92.12 91 SER A O 1
ATOM 693 N N . LYS A 1 92 ? -10.575 8.788 3.969 1.00 87.81 92 LYS A N 1
ATOM 694 C CA . LYS A 1 92 ? -10.777 9.680 5.124 1.00 87.81 92 LYS A CA 1
ATOM 695 C C . LYS A 1 92 ? -10.795 11.162 4.734 1.00 87.81 92 LYS A C 1
ATOM 697 O O . LYS A 1 92 ? -11.622 11.915 5.234 1.00 87.81 92 LYS A O 1
ATOM 702 N N . ASP A 1 93 ? -9.918 11.541 3.805 1.00 88.25 93 ASP A N 1
ATOM 703 C CA . ASP A 1 93 ? -9.664 12.944 3.463 1.00 88.25 93 ASP A CA 1
ATOM 704 C C . ASP A 1 93 ? -9.950 13.248 1.981 1.00 88.25 93 ASP A C 1
ATOM 706 O O . ASP A 1 93 ? -9.635 14.335 1.500 1.00 88.25 93 ASP A O 1
ATOM 710 N N . ASN A 1 94 ? -10.485 12.273 1.227 1.00 89.31 94 ASN A N 1
ATOM 711 C CA . ASN A 1 94 ? -10.613 12.310 -0.240 1.00 89.31 94 ASN A CA 1
ATOM 712 C C . ASN A 1 94 ? -9.329 12.754 -0.953 1.00 89.31 94 ASN A C 1
ATOM 714 O O . ASN A 1 94 ? -9.348 13.345 -2.035 1.00 89.31 94 ASN A O 1
ATOM 718 N N . ARG A 1 95 ? -8.186 12.476 -0.329 1.00 91.50 95 ARG A N 1
ATOM 719 C CA . ARG A 1 95 ? -6.895 12.920 -0.816 1.00 91.50 95 ARG A CA 1
ATOM 720 C C . ARG A 1 95 ? -6.404 11.961 -1.883 1.00 91.50 95 ARG A C 1
ATOM 722 O O . ARG A 1 95 ? -6.249 10.768 -1.623 1.00 91.50 95 ARG A O 1
ATOM 729 N N . ALA A 1 96 ? -6.104 12.512 -3.052 1.00 94.88 96 ALA A N 1
ATOM 730 C CA . ALA A 1 96 ? -5.421 11.790 -4.106 1.00 94.88 96 ALA A CA 1
ATOM 731 C C . ALA A 1 96 ? -3.896 11.890 -3.931 1.00 94.88 96 ALA A C 1
ATOM 733 O O . ALA A 1 96 ? -3.356 12.962 -3.649 1.00 94.88 96 ALA A O 1
ATOM 734 N N . LEU A 1 97 ? -3.204 10.771 -4.105 1.00 95.31 97 LEU A N 1
ATOM 735 C CA . LEU A 1 97 ? -1.753 10.672 -4.191 1.00 95.31 97 LEU A CA 1
ATOM 736 C C . LEU A 1 97 ? -1.405 10.039 -5.537 1.00 95.31 97 LEU A C 1
ATOM 738 O O . LEU A 1 97 ? -2.055 9.092 -5.972 1.00 95.31 97 LEU A O 1
ATOM 742 N N . VAL A 1 98 ? -0.375 10.559 -6.193 1.00 94.75 98 VAL A N 1
ATOM 743 C CA . VAL A 1 98 ? 0.115 10.010 -7.459 1.00 94.75 98 VAL A CA 1
ATOM 744 C C . VAL A 1 98 ? 1.427 9.294 -7.185 1.00 94.75 98 VAL A C 1
ATOM 746 O O . VAL A 1 98 ? 2.345 9.869 -6.595 1.00 94.75 98 VAL A O 1
ATOM 749 N N . ILE A 1 99 ? 1.502 8.037 -7.607 1.00 92.69 99 ILE A N 1
ATOM 750 C CA . ILE A 1 99 ? 2.755 7.295 -7.688 1.00 92.69 99 ILE A CA 1
ATOM 751 C C . ILE A 1 99 ? 3.249 7.461 -9.113 1.00 92.69 99 ILE A C 1
ATOM 753 O O . ILE A 1 99 ? 2.579 6.965 -10.024 1.00 92.69 99 ILE A O 1
ATOM 757 N N . PRO A 1 100 ? 4.372 8.164 -9.325 1.00 91.12 100 PRO A N 1
ATOM 758 C CA . PRO A 1 100 ? 4.905 8.319 -10.661 1.00 91.12 100 PRO A CA 1
ATOM 759 C C . PRO A 1 100 ? 5.251 6.946 -11.255 1.00 91.12 100 PRO A C 1
ATOM 761 O O . PRO A 1 100 ? 5.540 5.995 -10.517 1.00 91.12 100 PRO A O 1
ATOM 764 N N . PRO A 1 101 ? 5.216 6.824 -12.590 1.00 87.94 101 PRO A N 1
ATOM 765 C CA . PRO A 1 101 ? 5.710 5.637 -13.261 1.00 87.94 101 PRO A CA 1
ATOM 766 C C . PRO A 1 101 ? 7.168 5.387 -12.869 1.00 87.94 101 PRO A C 1
ATOM 768 O O . PRO A 1 101 ? 7.975 6.311 -12.786 1.00 87.94 101 PRO A O 1
ATOM 771 N N . HIS A 1 102 ? 7.487 4.122 -12.628 1.00 80.56 102 HIS A N 1
ATOM 772 C CA . HIS A 1 102 ? 8.849 3.682 -12.373 1.00 80.56 102 HIS A CA 1
ATOM 773 C C . HIS A 1 102 ? 9.401 3.146 -13.689 1.00 80.56 102 HIS A C 1
ATOM 775 O O . HIS A 1 102 ? 8.856 2.194 -14.250 1.00 80.56 102 HIS A O 1
ATOM 781 N N . TYR A 1 103 ? 10.457 3.779 -14.185 1.00 77.31 103 TYR A N 1
ATOM 782 C CA . TYR A 1 103 ? 11.198 3.321 -15.352 1.00 77.31 103 TYR A CA 1
ATOM 783 C C . TYR A 1 103 ? 12.413 2.558 -14.840 1.00 77.31 103 TYR A C 1
ATOM 785 O O . TYR A 1 103 ? 13.133 3.062 -13.986 1.00 77.31 103 TYR A O 1
ATOM 793 N N . ASP A 1 104 ? 12.582 1.319 -15.285 1.00 69.44 104 ASP A N 1
ATOM 794 C CA . ASP A 1 104 ? 13.809 0.568 -15.033 1.00 69.44 104 ASP A CA 1
ATOM 795 C C . ASP A 1 104 ? 14.870 1.083 -16.014 1.00 69.44 104 ASP A C 1
ATOM 797 O O . ASP A 1 104 ? 14.800 0.795 -17.213 1.00 69.44 104 ASP A O 1
ATOM 801 N N . ILE A 1 105 ? 15.788 1.929 -15.536 1.00 63.94 105 ILE A N 1
ATOM 802 C CA . ILE A 1 105 ? 16.817 2.561 -16.381 1.00 63.94 105 ILE A CA 1
ATOM 803 C C . ILE A 1 105 ? 17.878 1.531 -16.789 1.00 63.94 105 ILE A C 1
ATOM 805 O O . ILE A 1 105 ? 18.511 1.683 -17.839 1.00 63.94 105 ILE A O 1
ATOM 809 N N . SER A 1 106 ? 17.971 0.414 -16.056 1.00 60.44 106 SER A N 1
ATOM 810 C CA . SER A 1 106 ? 18.909 -0.689 -16.296 1.00 60.44 106 SER A CA 1
ATOM 811 C C . SER A 1 106 ? 18.857 -1.261 -17.718 1.00 60.44 106 SER A C 1
ATOM 813 O O . SER A 1 106 ? 19.808 -1.901 -18.153 1.00 60.44 106 SER A O 1
ATOM 815 N N . ARG A 1 107 ? 17.773 -1.035 -18.477 1.00 58.59 107 ARG A N 1
ATOM 816 C CA . ARG A 1 107 ? 17.618 -1.543 -19.852 1.00 58.59 107 ARG A CA 1
ATOM 817 C C . ARG A 1 107 ? 18.249 -0.674 -20.947 1.00 58.59 107 ARG A C 1
ATOM 819 O O . ARG A 1 107 ? 18.138 -1.042 -22.112 1.00 58.59 107 ARG A O 1
ATOM 826 N N . THR A 1 108 ? 18.876 0.457 -20.619 1.00 55.72 108 THR A N 1
ATOM 827 C CA . THR A 1 108 ? 19.371 1.404 -21.647 1.00 55.72 108 THR A CA 1
ATOM 828 C C . THR A 1 108 ? 20.893 1.400 -21.825 1.00 55.72 108 THR A C 1
ATOM 830 O O . THR A 1 108 ? 21.397 2.063 -22.728 1.00 55.72 108 THR A O 1
ATOM 833 N N . ILE A 1 109 ? 21.646 0.653 -21.013 1.00 58.38 109 ILE A N 1
ATOM 834 C CA . ILE A 1 109 ? 23.118 0.689 -21.039 1.00 58.38 109 ILE A CA 1
ATOM 835 C C . ILE A 1 109 ? 23.671 -0.465 -21.888 1.00 58.38 109 ILE A C 1
ATOM 837 O O . ILE A 1 109 ? 24.387 -1.329 -21.402 1.00 58.38 109 ILE A O 1
ATOM 841 N N . ASP A 1 110 ? 23.343 -0.447 -23.180 1.00 60.44 110 ASP A N 1
ATOM 842 C CA . ASP A 1 110 ? 24.111 -1.151 -24.223 1.00 60.44 110 ASP A CA 1
ATOM 843 C C . ASP A 1 110 ? 25.092 -0.181 -24.920 1.00 60.44 110 ASP A C 1
ATOM 845 O O . ASP A 1 110 ? 25.500 -0.386 -26.061 1.00 60.44 110 ASP A O 1
ATOM 849 N N . SER A 1 111 ? 25.456 0.932 -24.275 1.00 61.16 111 SER A N 1
ATOM 850 C CA . SER A 1 111 ? 26.394 1.913 -24.832 1.00 61.16 111 SER A CA 1
ATOM 851 C C . SER A 1 111 ? 27.590 2.108 -23.912 1.00 61.16 111 SER A C 1
ATOM 853 O O . SER A 1 111 ? 27.476 2.562 -22.778 1.00 61.16 111 SER A O 1
ATOM 855 N N . GLU A 1 112 ? 28.716 1.658 -24.447 1.00 64.62 112 GLU A N 1
ATOM 856 C CA . GLU A 1 112 ? 30.039 1.526 -23.863 1.00 64.62 112 GLU A CA 1
ATOM 857 C C . GLU A 1 112 ? 30.661 2.870 -23.414 1.00 64.62 112 GLU A C 1
ATOM 859 O O . GLU A 1 112 ? 30.304 3.938 -23.904 1.00 64.62 112 GLU A O 1
ATOM 864 N N . GLU A 1 113 ? 31.658 2.748 -22.526 1.00 60.97 113 GLU A N 1
ATOM 865 C CA . GLU A 1 113 ? 32.683 3.730 -22.111 1.00 60.97 113 GLU A CA 1
ATOM 866 C C . GLU A 1 113 ? 32.484 4.623 -20.851 1.00 60.97 113 GLU A C 1
ATOM 868 O O . GLU A 1 113 ? 32.304 5.834 -20.905 1.00 60.97 113 GLU A O 1
ATOM 873 N N . ASN A 1 114 ? 32.762 4.006 -19.690 1.00 58.84 114 ASN A N 1
ATOM 874 C CA . ASN A 1 114 ? 33.894 4.370 -18.808 1.00 58.84 114 ASN A CA 1
ATOM 875 C C . ASN A 1 114 ? 33.838 5.659 -17.937 1.00 58.84 114 ASN A C 1
ATOM 877 O O . ASN A 1 114 ? 34.780 6.456 -17.950 1.00 58.84 114 ASN A O 1
ATOM 881 N N . THR A 1 115 ? 32.827 5.815 -17.070 1.00 60.44 115 THR A N 1
ATOM 882 C CA . THR A 1 115 ? 32.865 6.771 -15.935 1.00 60.44 115 THR A CA 1
ATOM 883 C C . THR A 1 115 ? 32.456 6.125 -14.601 1.00 60.44 115 THR A C 1
ATOM 885 O O . THR A 1 115 ? 31.294 6.099 -14.214 1.00 60.44 115 THR A O 1
ATOM 888 N N . ASP A 1 116 ? 33.448 5.632 -13.856 1.00 61.47 116 ASP A N 1
ATOM 889 C CA . ASP A 1 116 ? 33.317 4.775 -12.657 1.00 61.47 116 ASP A CA 1
ATOM 890 C C . ASP A 1 116 ? 32.837 5.489 -11.362 1.00 61.47 116 ASP A C 1
ATOM 892 O O . ASP A 1 116 ? 32.890 4.924 -10.269 1.00 61.47 116 ASP A O 1
ATOM 896 N N . ILE A 1 117 ? 32.407 6.758 -11.436 1.00 60.50 117 ILE A N 1
ATOM 897 C CA . ILE A 1 117 ? 32.142 7.595 -10.244 1.00 60.50 117 ILE A CA 1
ATOM 898 C C . ILE A 1 117 ? 30.658 7.987 -10.078 1.00 60.50 117 ILE A C 1
ATOM 900 O O . ILE A 1 117 ? 30.226 8.146 -8.938 1.00 6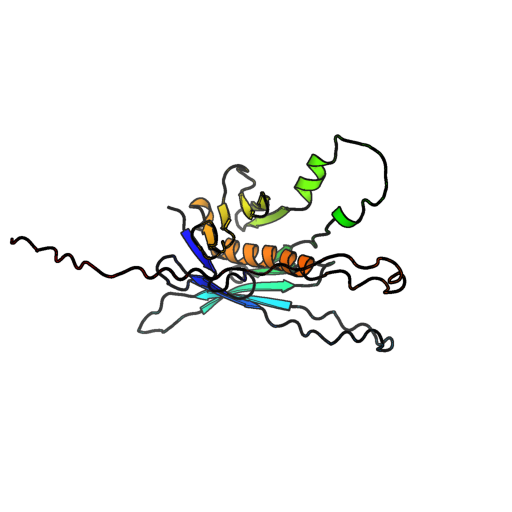0.50 117 ILE A O 1
ATOM 904 N N . ASP A 1 118 ? 29.843 8.014 -11.139 1.00 58.09 118 ASP A N 1
ATOM 905 C CA . ASP A 1 118 ? 28.417 8.411 -11.049 1.00 58.09 118 ASP A CA 1
ATOM 906 C C . ASP A 1 118 ? 27.431 7.244 -10.829 1.00 58.09 118 ASP A C 1
ATOM 908 O O . ASP A 1 118 ? 26.304 7.445 -10.373 1.00 58.09 118 ASP A O 1
ATOM 912 N N . ALA A 1 119 ? 27.860 5.994 -11.034 1.00 58.19 119 ALA A N 1
ATOM 913 C CA . ALA A 1 119 ? 26.963 4.830 -11.025 1.00 58.19 119 ALA A CA 1
ATOM 914 C C . ALA A 1 119 ? 26.276 4.540 -9.668 1.00 58.19 119 ALA A C 1
ATOM 916 O O . ALA A 1 119 ? 25.248 3.869 -9.618 1.00 58.19 119 ALA A O 1
ATOM 917 N N . LYS A 1 120 ? 26.814 5.033 -8.540 1.00 57.75 120 LYS A N 1
ATOM 918 C CA . LYS A 1 120 ? 26.242 4.787 -7.196 1.00 57.75 120 LYS A CA 1
ATOM 919 C C . LYS A 1 120 ? 25.154 5.775 -6.782 1.00 57.75 120 LYS A C 1
ATOM 921 O O . LYS A 1 120 ? 24.419 5.491 -5.831 1.00 57.75 120 LYS A O 1
ATOM 926 N N . GLU A 1 121 ? 25.088 6.947 -7.407 1.00 58.34 121 GLU A N 1
ATOM 927 C CA . GLU A 1 121 ? 24.083 7.960 -7.071 1.00 58.34 121 GLU A CA 1
ATOM 928 C C . GLU A 1 121 ? 22.798 7.762 -7.885 1.00 58.34 121 GLU A C 1
ATOM 930 O O . GLU A 1 121 ? 21.70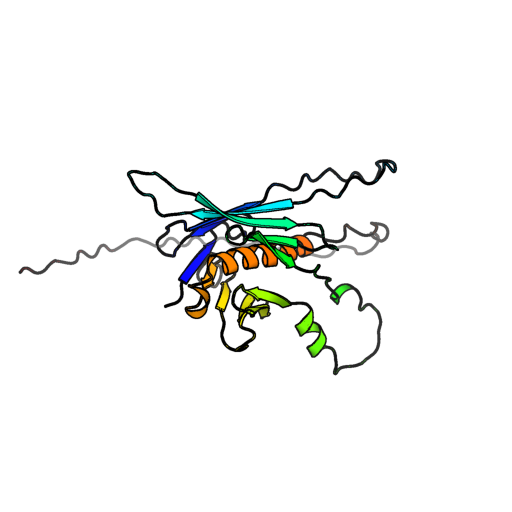8 7.906 -7.331 1.00 58.34 121 GLU A O 1
ATOM 935 N N . GLU A 1 122 ? 22.912 7.286 -9.129 1.00 55.16 122 GLU A N 1
ATOM 936 C CA . GLU A 1 122 ? 21.772 6.921 -9.985 1.00 55.16 122 GLU A CA 1
ATOM 937 C C . GLU A 1 122 ? 20.942 5.756 -9.414 1.00 55.16 122 GLU A C 1
ATOM 939 O O . GLU A 1 122 ? 19.722 5.879 -9.267 1.00 55.16 122 GLU A O 1
ATOM 944 N N . GLU A 1 123 ? 21.590 4.690 -8.922 1.00 57.91 123 GLU A N 1
ATOM 945 C CA . GLU A 1 123 ? 20.900 3.526 -8.329 1.00 57.91 123 GLU A CA 1
ATOM 946 C C . GLU A 1 123 ? 20.018 3.906 -7.111 1.00 57.91 123 GLU A C 1
ATOM 948 O O . GLU A 1 123 ? 19.027 3.237 -6.784 1.00 57.91 123 GLU A O 1
ATOM 953 N N . ARG A 1 124 ? 20.344 5.016 -6.424 1.00 54.56 124 ARG A N 1
ATOM 954 C CA . ARG A 1 124 ? 19.597 5.501 -5.248 1.00 54.56 124 ARG A CA 1
ATOM 955 C C . ARG A 1 124 ? 18.273 6.170 -5.596 1.00 54.56 124 ARG A C 1
ATOM 957 O O . ARG A 1 124 ? 17.374 6.149 -4.750 1.00 54.56 124 ARG A O 1
ATOM 964 N N . ILE A 1 125 ? 18.155 6.793 -6.767 1.00 59.16 125 ILE A N 1
ATOM 965 C CA . ILE A 1 125 ? 16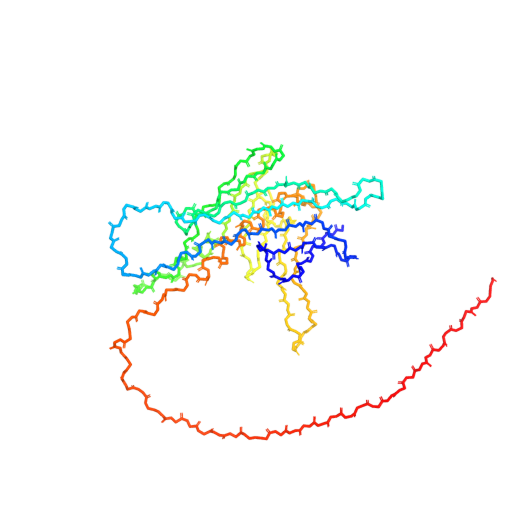.968 7.581 -7.130 1.00 59.16 125 ILE A CA 1
ATOM 966 C C . ILE A 1 125 ? 15.860 6.660 -7.631 1.00 59.16 125 ILE A C 1
ATOM 968 O O . ILE A 1 125 ? 14.704 6.814 -7.228 1.00 59.16 125 ILE A O 1
ATOM 972 N N . GLU A 1 126 ? 16.227 5.653 -8.422 1.00 65.81 126 GLU A N 1
ATOM 973 C CA . GLU A 1 126 ? 15.280 4.774 -9.111 1.00 65.81 126 GLU A CA 1
ATOM 974 C C . GLU A 1 126 ? 14.347 4.028 -8.160 1.00 65.81 126 GLU A C 1
ATOM 976 O O . GLU A 1 126 ? 13.201 3.762 -8.488 1.00 65.81 126 GLU A O 1
ATOM 981 N N . ASN A 1 127 ? 14.778 3.766 -6.929 1.00 80.06 127 ASN A N 1
ATOM 982 C CA . ASN A 1 127 ? 14.054 2.898 -6.012 1.00 80.06 127 ASN A CA 1
ATOM 983 C C . ASN A 1 127 ? 13.250 3.628 -4.928 1.00 80.06 127 ASN A C 1
ATOM 985 O O . ASN A 1 127 ? 12.977 3.029 -3.878 1.00 80.06 127 ASN A O 1
ATOM 989 N N . SER A 1 128 ? 12.891 4.899 -5.140 1.00 91.56 128 SER A N 1
ATOM 990 C CA . SER A 1 128 ? 12.206 5.704 -4.126 1.00 91.56 128 SER A CA 1
ATOM 991 C C . SER A 1 128 ? 10.906 6.364 -4.590 1.00 91.56 128 SER A C 1
ATOM 993 O O . SER A 1 128 ? 10.771 6.790 -5.731 1.00 91.56 128 SER A O 1
ATOM 995 N N . TRP A 1 129 ? 9.935 6.460 -3.681 1.00 94.44 129 TRP A N 1
ATOM 996 C CA . TRP A 1 129 ? 8.701 7.219 -3.878 1.00 94.44 129 TRP A CA 1
ATOM 997 C C . TRP A 1 129 ? 8.391 8.049 -2.633 1.00 94.44 129 TRP A C 1
ATOM 999 O O . TRP A 1 129 ? 8.143 7.495 -1.560 1.00 94.44 129 TRP A O 1
ATOM 1009 N N . GLU A 1 130 ? 8.415 9.375 -2.783 1.00 95.12 130 GLU A N 1
ATOM 1010 C CA . GLU A 1 130 ? 8.101 10.341 -1.727 1.00 95.12 130 GLU A CA 1
ATOM 1011 C C . GLU A 1 130 ? 6.657 10.849 -1.851 1.00 95.12 130 GLU A C 1
ATOM 1013 O O . GLU A 1 130 ? 6.156 11.115 -2.945 1.00 95.12 130 GLU A O 1
ATOM 1018 N N . PHE A 1 131 ? 5.984 11.012 -0.715 1.00 95.06 131 PHE A N 1
ATOM 1019 C CA . PHE A 1 131 ? 4.656 11.608 -0.618 1.00 95.06 131 PHE A CA 1
ATOM 1020 C C . PHE A 1 131 ? 4.495 12.344 0.716 1.00 95.06 131 PHE A C 1
ATOM 1022 O O . PHE A 1 131 ? 5.172 12.050 1.701 1.00 95.06 131 PHE A O 1
ATOM 1029 N N . SER A 1 132 ? 3.579 13.309 0.766 1.00 93.69 132 SER A N 1
ATOM 1030 C CA . SER A 1 132 ? 3.298 14.062 1.995 1.00 93.69 132 SER A CA 1
ATOM 1031 C C . SER A 1 132 ? 2.089 13.488 2.734 1.00 93.69 132 SER A C 1
ATOM 1033 O O . SER A 1 132 ? 1.114 13.071 2.112 1.00 93.69 132 SER A O 1
ATOM 1035 N N . THR A 1 133 ? 2.111 13.538 4.059 1.00 90.31 133 THR A N 1
ATOM 1036 C CA . THR A 1 133 ? 0.964 13.256 4.940 1.00 90.31 133 THR A CA 1
ATOM 1037 C C . THR A 1 133 ? 0.072 14.495 5.096 1.00 90.31 133 THR A C 1
ATOM 1039 O O . THR A 1 133 ? 0.359 15.546 4.509 1.00 90.31 133 THR A O 1
ATOM 1042 N N . SER A 1 134 ? -1.063 14.385 5.800 1.00 86.88 134 SER A N 1
ATOM 1043 C CA . SER A 1 134 ? -1.913 15.538 6.167 1.00 86.88 134 SER A CA 1
ATOM 1044 C C . SER A 1 134 ? -1.156 16.563 7.010 1.00 86.88 134 SER A C 1
ATOM 1046 O O . SER A 1 134 ? -1.393 17.762 6.896 1.00 86.88 134 SER A O 1
ATOM 1048 N N . ASP A 1 135 ? -0.186 16.087 7.785 1.00 87.69 135 ASP A N 1
ATOM 1049 C CA . ASP A 1 135 ? 0.500 16.857 8.819 1.00 87.69 135 ASP A CA 1
ATOM 1050 C C . ASP A 1 135 ? 1.767 17.532 8.270 1.00 87.69 135 ASP A C 1
ATOM 1052 O O . ASP A 1 135 ? 2.650 17.945 9.012 1.00 87.69 135 ASP A O 1
ATOM 1056 N N . SER A 1 136 ? 1.872 17.640 6.941 1.00 82.19 136 SER A N 1
ATOM 1057 C CA . SER A 1 136 ? 3.043 18.145 6.206 1.00 82.19 136 SER A CA 1
ATOM 1058 C C . SER A 1 136 ? 4.333 17.337 6.392 1.00 82.19 136 SER A C 1
ATOM 1060 O O . SER A 1 136 ? 5.356 17.678 5.797 1.00 82.19 136 SER A O 1
ATOM 1062 N N . GLU A 1 137 ? 4.303 16.235 7.143 1.00 92.31 137 GLU A N 1
ATOM 1063 C CA . GLU A 1 137 ? 5.421 15.303 7.213 1.00 92.31 137 GLU A CA 1
ATOM 1064 C C . GLU A 1 137 ? 5.551 14.567 5.878 1.00 92.31 137 GLU A C 1
ATOM 1066 O O . GLU A 1 137 ? 4.569 14.043 5.343 1.00 92.31 137 GLU A O 1
ATOM 1071 N N . ARG A 1 138 ? 6.764 14.535 5.327 1.00 95.31 138 ARG A N 1
ATOM 1072 C CA . ARG A 1 138 ? 7.063 13.787 4.108 1.00 95.31 138 ARG A CA 1
ATOM 1073 C C . ARG A 1 138 ? 7.558 12.393 4.463 1.00 95.31 138 ARG A C 1
ATOM 1075 O O . ARG A 1 138 ? 8.363 12.226 5.378 1.00 95.31 138 ARG A O 1
ATOM 1082 N N . LEU A 1 139 ? 7.063 11.406 3.733 1.00 96.62 139 LEU A N 1
ATOM 1083 C CA . LEU A 1 139 ? 7.410 10.003 3.882 1.00 96.62 139 LEU A CA 1
ATOM 1084 C C . LEU A 1 139 ? 7.939 9.485 2.553 1.00 96.62 139 LEU A C 1
ATOM 1086 O O . LEU A 1 139 ? 7.451 9.870 1.494 1.00 96.62 139 LEU A O 1
ATOM 1090 N N . THR A 1 140 ? 8.925 8.596 2.607 1.00 96.12 140 THR A N 1
ATOM 1091 C CA . THR A 1 140 ? 9.527 8.014 1.406 1.00 96.12 140 THR A CA 1
ATOM 1092 C C . THR A 1 140 ? 9.596 6.499 1.518 1.00 96.12 140 THR A C 1
ATOM 1094 O O . THR A 1 140 ? 10.257 5.972 2.415 1.00 96.12 140 THR A O 1
ATOM 1097 N N . TRP A 1 141 ? 8.950 5.790 0.592 1.00 96.88 141 TRP A N 1
ATOM 1098 C CA . TRP A 1 141 ? 9.226 4.374 0.357 1.00 96.88 141 TRP A CA 1
ATOM 1099 C C . TRP A 1 141 ? 10.553 4.255 -0.384 1.00 96.88 141 TRP A C 1
ATOM 1101 O O . TRP A 1 141 ? 10.723 4.884 -1.422 1.00 96.88 141 TRP A O 1
ATOM 1111 N N . LYS A 1 142 ? 11.493 3.467 0.138 1.00 94.31 142 LYS A N 1
ATOM 1112 C CA . LYS A 1 142 ? 12.780 3.158 -0.500 1.00 94.31 142 LYS A CA 1
ATOM 1113 C C . LYS A 1 142 ? 13.027 1.659 -0.502 1.00 94.31 142 LYS A C 1
ATOM 1115 O O . LYS A 1 142 ? 12.644 0.971 0.445 1.00 94.31 142 LYS A O 1
ATOM 1120 N N . MET A 1 143 ? 13.719 1.150 -1.515 1.00 92.50 143 MET A N 1
ATOM 1121 C CA . MET A 1 143 ? 14.241 -0.217 -1.464 1.00 92.50 143 MET A CA 1
ATOM 1122 C C . MET A 1 143 ? 15.608 -0.267 -0.802 1.00 92.50 143 MET A C 1
ATOM 1124 O O . MET A 1 143 ? 16.532 0.428 -1.208 1.00 92.50 143 MET A O 1
ATOM 1128 N N . PHE A 1 144 ? 15.760 -1.184 0.147 1.00 90.56 144 PHE A N 1
ATOM 1129 C CA . PHE A 1 144 ? 17.052 -1.578 0.698 1.00 90.56 144 PHE A CA 1
ATOM 1130 C C . PHE A 1 144 ? 17.233 -3.078 0.504 1.00 90.56 144 PHE A C 1
ATOM 1132 O O . PHE A 1 144 ? 16.492 -3.854 1.103 1.00 90.56 144 PHE A O 1
ATOM 1139 N N . ALA A 1 145 ? 18.179 -3.503 -0.340 1.00 87.81 145 ALA A N 1
ATOM 1140 C CA . ALA A 1 145 ? 18.435 -4.924 -0.616 1.00 87.81 145 ALA A CA 1
ATOM 1141 C C . ALA A 1 145 ? 17.134 -5.727 -0.880 1.00 87.81 145 ALA A C 1
ATOM 1143 O O . ALA A 1 145 ? 16.830 -6.711 -0.202 1.00 87.81 145 ALA A O 1
ATOM 1144 N N . HIS A 1 146 ? 16.309 -5.251 -1.821 1.00 88.56 146 HIS A N 1
ATOM 1145 C CA . HIS A 1 146 ? 14.991 -5.817 -2.171 1.00 88.56 146 HIS A CA 1
ATOM 1146 C C . HIS A 1 146 ? 13.919 -5.780 -1.067 1.00 88.56 146 HIS A C 1
ATOM 1148 O O . HIS A 1 146 ? 12.896 -6.463 -1.166 1.00 88.56 146 HIS A O 1
ATOM 1154 N N . THR A 1 147 ? 14.130 -4.988 -0.019 1.00 93.75 147 THR A N 1
ATOM 1155 C CA . THR A 1 147 ? 13.177 -4.784 1.073 1.00 93.75 147 THR A CA 1
ATOM 1156 C C . THR A 1 147 ? 12.655 -3.345 1.031 1.00 93.75 147 THR A C 1
ATOM 1158 O O . THR A 1 147 ? 13.424 -2.425 1.307 1.00 93.75 147 THR A O 1
ATOM 1161 N N . PRO A 1 148 ? 11.369 -3.128 0.705 1.00 96.44 148 PRO A N 1
ATOM 1162 C CA . PRO A 1 148 ? 10.699 -1.849 0.886 1.00 96.44 148 PRO A CA 1
ATOM 1163 C C . PRO A 1 148 ? 10.753 -1.402 2.351 1.00 96.44 148 PRO A C 1
ATOM 1165 O O . PRO A 1 148 ? 10.346 -2.137 3.260 1.00 96.44 148 PRO A O 1
ATOM 1168 N N . VAL A 1 149 ? 11.222 -0.181 2.574 1.00 97.06 149 VAL A N 1
ATOM 1169 C CA . VAL A 1 149 ? 11.250 0.495 3.871 1.00 97.06 149 VAL A CA 1
ATOM 1170 C C . VAL A 1 149 ? 10.644 1.878 3.701 1.00 97.06 149 VAL A C 1
ATOM 1172 O O . VAL A 1 149 ? 11.017 2.616 2.792 1.00 97.06 149 VAL A O 1
ATOM 1175 N N . LEU A 1 150 ? 9.719 2.228 4.585 1.00 97.56 150 LEU A N 1
ATOM 1176 C CA . LEU A 1 150 ? 9.154 3.564 4.682 1.00 97.56 150 LEU A CA 1
ATOM 1177 C C . LEU A 1 150 ? 9.955 4.361 5.705 1.00 97.56 150 LEU A C 1
ATOM 1179 O O . LEU A 1 150 ? 10.054 3.957 6.867 1.00 97.56 150 LEU A O 1
ATOM 1183 N N . LEU A 1 151 ? 10.509 5.488 5.275 1.00 96.75 151 LEU A N 1
ATOM 1184 C CA . LEU A 1 151 ? 11.293 6.401 6.102 1.00 96.75 151 LEU A CA 1
ATOM 1185 C C . LEU A 1 151 ? 10.569 7.741 6.238 1.00 96.75 151 LEU A C 1
ATOM 1187 O O . LEU A 1 151 ? 9.912 8.186 5.295 1.00 96.75 151 LEU A O 1
ATOM 1191 N N . SER A 1 152 ? 10.729 8.395 7.387 1.00 95.88 152 SER A N 1
ATOM 1192 C CA . SER A 1 152 ? 10.348 9.802 7.543 1.00 95.88 152 SER A CA 1
ATOM 1193 C C . SER A 1 152 ? 11.433 10.702 6.953 1.00 95.88 152 SER A C 1
ATOM 1195 O O . SER A 1 152 ? 12.617 10.500 7.223 1.00 95.88 152 SER A O 1
ATOM 1197 N N . SER A 1 153 ? 11.058 11.719 6.173 1.00 91.56 153 SER A N 1
ATOM 1198 C CA . SER A 1 153 ? 12.024 12.679 5.618 1.00 91.56 153 SER A CA 1
ATOM 1199 C C . SER A 1 153 ? 12.649 13.562 6.704 1.00 91.56 153 SER A C 1
ATOM 1201 O O . SER A 1 153 ? 13.766 14.037 6.529 1.00 91.56 153 SER A O 1
ATOM 1203 N N . SER A 1 154 ? 11.965 13.760 7.841 1.00 90.69 154 SER A N 1
ATOM 1204 C CA . SER A 1 154 ? 12.500 14.536 8.973 1.00 90.69 154 SER A CA 1
ATOM 1205 C C . SER A 1 154 ? 13.686 13.842 9.648 1.00 90.69 154 SER A C 1
ATOM 1207 O O . SER A 1 154 ? 14.605 14.490 10.146 1.00 90.69 154 SER A O 1
ATOM 1209 N N . ASN A 1 155 ? 13.678 12.510 9.634 1.00 83.62 155 ASN A N 1
ATOM 1210 C CA . ASN A 1 155 ? 14.711 11.678 10.213 1.00 83.62 155 ASN A CA 1
ATOM 1211 C C . ASN A 1 155 ? 14.899 10.448 9.328 1.00 83.62 155 ASN A C 1
ATOM 1213 O O . ASN A 1 155 ? 14.314 9.393 9.573 1.00 83.62 155 ASN A O 1
ATOM 1217 N N . ALA A 1 156 ? 15.751 10.590 8.311 1.00 79.44 156 ALA A N 1
ATOM 1218 C CA . ALA A 1 156 ? 16.019 9.552 7.315 1.00 79.44 156 ALA A CA 1
ATOM 1219 C C . ALA A 1 156 ? 16.541 8.226 7.908 1.00 79.44 156 ALA A C 1
ATOM 1221 O O . ALA A 1 156 ? 16.589 7.219 7.206 1.00 79.44 156 ALA A O 1
ATOM 1222 N N . ILE A 1 157 ? 16.938 8.213 9.184 1.00 87.25 157 ILE A N 1
ATOM 1223 C CA . ILE A 1 157 ? 17.426 7.024 9.889 1.00 87.25 157 ILE A CA 1
ATOM 1224 C C . ILE A 1 157 ? 16.271 6.265 10.560 1.00 87.25 157 ILE A C 1
ATOM 1226 O O . ILE A 1 157 ? 16.394 5.069 10.814 1.00 87.25 157 ILE A O 1
ATOM 1230 N N . MET A 1 158 ? 15.144 6.923 10.845 1.00 93.31 158 MET A N 1
ATOM 1231 C CA . MET A 1 158 ? 14.041 6.330 11.597 1.00 93.31 158 MET A CA 1
ATOM 1232 C C . MET A 1 158 ? 13.044 5.626 10.662 1.00 93.31 158 MET A C 1
ATOM 1234 O O . MET A 1 158 ? 12.299 6.296 9.938 1.00 93.31 158 MET A O 1
ATOM 1238 N N . PRO A 1 159 ? 12.973 4.280 10.679 1.00 96.94 159 PRO A N 1
ATOM 1239 C CA . PRO A 1 159 ? 11.984 3.564 9.895 1.00 96.94 159 PRO A CA 1
ATOM 1240 C C . PRO A 1 159 ? 10.593 3.719 10.508 1.00 96.94 159 PRO A C 1
ATOM 1242 O O . PRO A 1 159 ? 10.394 3.570 11.714 1.00 96.94 159 PRO A O 1
ATOM 1245 N N . VAL A 1 160 ? 9.620 3.976 9.643 1.00 97.50 160 VAL A N 1
ATOM 1246 C CA . VAL A 1 160 ? 8.194 4.050 9.974 1.00 97.50 160 VAL A CA 1
ATOM 1247 C C . VAL A 1 160 ? 7.537 2.691 9.731 1.00 97.50 160 VAL A C 1
ATOM 1249 O O . VAL A 1 160 ? 6.761 2.213 10.558 1.00 97.50 160 VAL A O 1
ATOM 1252 N N . ALA A 1 161 ? 7.910 2.022 8.638 1.00 98.38 161 ALA A N 1
ATOM 1253 C CA . ALA A 1 161 ? 7.488 0.659 8.331 1.00 98.38 161 ALA A CA 1
ATOM 1254 C C . ALA A 1 161 ? 8.525 -0.084 7.481 1.00 98.38 161 ALA A C 1
ATOM 1256 O O . ALA A 1 161 ? 9.368 0.526 6.824 1.00 98.38 161 ALA A O 1
ATOM 1257 N N . ARG A 1 162 ? 8.461 -1.416 7.475 1.00 98.00 162 ARG A N 1
ATOM 1258 C CA . ARG A 1 162 ? 9.342 -2.286 6.690 1.00 98.00 162 ARG A CA 1
ATOM 1259 C C . ARG A 1 162 ? 8.614 -3.542 6.236 1.00 98.00 162 ARG A C 1
ATOM 1261 O O . ARG A 1 162 ? 7.975 -4.215 7.039 1.00 98.00 162 ARG A O 1
ATOM 1268 N N . TYR A 1 163 ? 8.791 -3.916 4.975 1.00 98.06 163 TYR A N 1
ATOM 1269 C CA . TYR A 1 163 ? 8.275 -5.176 4.447 1.00 98.06 163 TYR A CA 1
ATOM 1270 C C . TYR A 1 163 ? 9.290 -6.317 4.588 1.00 98.06 163 TYR A C 1
ATOM 1272 O O . TYR A 1 163 ? 10.388 -6.277 4.046 1.00 98.06 163 TYR A O 1
ATOM 1280 N N . GLY A 1 164 ? 8.923 -7.382 5.290 1.00 96.94 164 GLY A N 1
ATOM 1281 C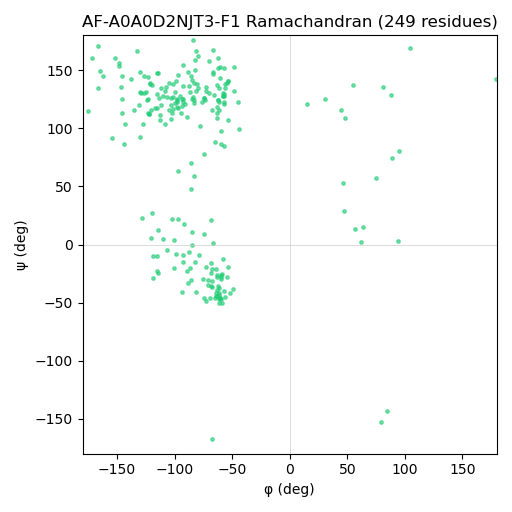 CA . GLY A 1 164 ? 9.680 -8.624 5.353 1.00 96.94 164 GLY A CA 1
ATOM 1282 C C . GLY A 1 164 ? 9.192 -9.628 4.312 1.00 96.94 164 GLY A C 1
ATOM 1283 O O . GLY A 1 164 ? 8.062 -10.099 4.391 1.00 96.94 164 GLY A O 1
ATOM 1284 N N . ARG A 1 165 ? 10.065 -10.039 3.383 1.00 95.94 165 ARG A N 1
ATOM 1285 C CA . ARG A 1 165 ? 9.759 -11.120 2.426 1.00 95.94 165 ARG A CA 1
ATOM 1286 C C . ARG A 1 165 ? 9.599 -12.476 3.123 1.00 95.94 165 ARG A C 1
ATOM 1288 O O . ARG A 1 165 ? 10.317 -12.781 4.089 1.00 95.94 165 ARG A O 1
ATOM 1295 N N . ALA A 1 166 ? 8.711 -13.305 2.576 1.00 96.12 166 ALA A N 1
ATOM 1296 C CA . ALA A 1 166 ? 8.586 -14.710 2.947 1.00 96.12 166 ALA A CA 1
ATOM 1297 C C . ALA A 1 166 ? 9.919 -15.455 2.743 1.00 96.12 166 ALA A C 1
ATOM 1299 O O . ALA A 1 166 ? 10.727 -15.076 1.894 1.00 96.12 166 ALA A O 1
ATOM 1300 N N . LYS A 1 167 ? 10.155 -16.515 3.523 1.00 94.88 167 LYS A N 1
ATOM 1301 C CA . LYS A 1 167 ? 11.298 -17.423 3.330 1.00 94.88 167 LYS A CA 1
ATOM 1302 C C . LYS A 1 167 ? 10.799 -18.852 3.194 1.00 94.88 167 LYS A C 1
ATOM 1304 O O . LYS A 1 167 ? 10.017 -19.301 4.031 1.00 94.88 167 LYS A O 1
ATOM 1309 N N . VAL A 1 168 ? 11.286 -19.553 2.171 1.00 92.69 168 VAL A N 1
ATOM 1310 C CA . VAL A 1 168 ? 11.044 -20.986 1.964 1.00 92.69 168 VAL A CA 1
ATOM 1311 C C . VAL A 1 168 ? 12.064 -21.770 2.787 1.00 92.69 168 VAL A C 1
ATOM 1313 O O . VAL A 1 168 ? 13.264 -21.497 2.742 1.00 92.69 168 VAL A O 1
ATOM 1316 N N . GLY A 1 169 ? 11.581 -22.699 3.606 1.00 87.44 169 GLY A N 1
ATOM 1317 C CA . GLY A 1 169 ? 12.348 -23.248 4.717 1.00 87.44 169 GLY A CA 1
ATOM 1318 C C . GLY A 1 169 ? 13.277 -24.421 4.402 1.00 87.44 169 GLY A C 1
ATOM 1319 O O . GLY A 1 169 ? 13.241 -25.397 5.136 1.00 87.44 169 GLY A O 1
ATOM 1320 N N . ILE A 1 170 ? 14.096 -24.358 3.346 1.00 91.56 170 ILE A N 1
ATOM 1321 C CA . ILE A 1 170 ? 15.053 -25.450 3.060 1.00 91.56 170 ILE A CA 1
ATOM 1322 C C . ILE A 1 170 ? 16.231 -25.410 4.047 1.00 91.56 170 ILE A C 1
ATOM 1324 O O . ILE A 1 170 ? 16.600 -26.424 4.623 1.00 91.56 170 ILE A O 1
ATOM 1328 N N . VAL A 1 171 ? 16.794 -24.217 4.273 1.00 92.12 171 VAL A N 1
ATOM 1329 C CA . VAL A 1 171 ? 17.973 -24.001 5.146 1.00 92.12 171 VAL A CA 1
ATOM 1330 C C . VAL A 1 171 ? 17.651 -23.081 6.333 1.00 92.12 171 VAL A C 1
ATOM 1332 O O . VAL A 1 171 ? 18.441 -22.913 7.255 1.00 92.12 171 VAL A O 1
ATOM 1335 N N . SER A 1 172 ? 16.474 -22.453 6.332 1.00 92.56 172 SER A N 1
ATOM 1336 C CA . SER A 1 172 ? 16.051 -21.524 7.382 1.00 92.56 172 SER A CA 1
ATOM 1337 C C . SER A 1 172 ? 14.632 -21.828 7.835 1.00 92.56 172 SER A C 1
ATOM 1339 O O . SER A 1 172 ? 13.902 -22.557 7.171 1.00 92.56 172 SER A O 1
ATOM 1341 N N . ARG A 1 173 ? 14.204 -21.258 8.962 1.00 93.62 173 ARG A N 1
ATOM 1342 C CA . ARG A 1 173 ? 12.812 -21.383 9.395 1.00 93.62 173 ARG A CA 1
ATOM 1343 C C . ARG A 1 173 ? 11.887 -20.735 8.360 1.00 93.62 173 ARG A C 1
ATOM 1345 O O . ARG A 1 173 ? 12.030 -19.547 8.059 1.00 93.62 173 ARG A O 1
ATOM 1352 N N . SER A 1 174 ? 10.924 -21.510 7.861 1.00 95.75 174 SER A N 1
ATOM 1353 C CA . SER A 1 174 ? 9.856 -20.989 7.005 1.00 95.75 174 SER A CA 1
ATOM 1354 C C . SER A 1 174 ? 9.108 -19.860 7.717 1.00 95.75 174 SER A C 1
ATOM 1356 O O . SER A 1 174 ? 8.782 -19.970 8.903 1.00 95.75 174 SER A O 1
ATOM 1358 N N . ARG A 1 175 ? 8.848 -18.763 7.002 1.00 96.00 175 ARG A N 1
ATOM 1359 C CA . ARG A 1 175 ? 8.066 -17.629 7.513 1.00 96.00 175 ARG A CA 1
ATOM 1360 C C . ARG A 1 175 ? 7.241 -17.000 6.399 1.00 96.00 175 ARG A C 1
ATOM 1362 O O . ARG A 1 175 ? 7.708 -16.901 5.262 1.00 96.00 175 ARG A O 1
ATOM 1369 N N . ARG A 1 176 ? 6.049 -16.522 6.755 1.00 96.62 176 ARG A N 1
ATOM 1370 C CA . ARG A 1 176 ? 5.210 -15.707 5.869 1.00 96.62 176 ARG A CA 1
ATOM 1371 C C . ARG A 1 176 ? 5.834 -14.330 5.661 1.00 96.62 176 ARG A C 1
ATOM 1373 O O . ARG A 1 176 ? 6.653 -13.881 6.467 1.00 96.62 176 ARG A O 1
ATOM 1380 N N . ALA A 1 177 ? 5.461 -13.680 4.568 1.00 97.50 177 ALA A N 1
ATOM 1381 C CA . ALA A 1 177 ? 5.742 -12.272 4.381 1.00 97.50 177 ALA A CA 1
ATOM 1382 C C . ALA A 1 177 ? 4.953 -11.448 5.407 1.00 97.50 177 ALA A C 1
ATOM 1384 O O . ALA A 1 177 ? 3.852 -11.832 5.806 1.00 97.50 177 ALA A O 1
ATOM 1385 N N . PHE A 1 178 ? 5.509 -10.321 5.833 1.00 98.12 178 PHE A N 1
ATOM 1386 C CA . PHE A 1 178 ? 4.856 -9.440 6.793 1.00 98.12 178 PHE A CA 1
ATOM 1387 C C . PHE A 1 178 ? 5.223 -7.981 6.558 1.00 98.12 178 PHE A C 1
ATOM 1389 O O . PHE A 1 178 ? 6.299 -7.674 6.050 1.00 98.12 178 PHE A O 1
ATOM 1396 N N . LEU A 1 179 ? 4.343 -7.080 6.967 1.00 98.50 179 LEU A N 1
ATOM 1397 C CA . LEU A 1 179 ? 4.604 -5.654 7.069 1.00 98.50 179 LEU A CA 1
ATOM 1398 C C . LEU A 1 179 ? 4.787 -5.306 8.549 1.00 98.50 179 LEU A C 1
ATOM 1400 O O . LEU A 1 179 ? 3.877 -5.481 9.356 1.00 98.50 179 LEU A O 1
ATOM 1404 N N . GLU A 1 180 ? 5.984 -4.865 8.917 1.00 98.44 180 GLU A N 1
ATOM 1405 C CA . GLU A 1 180 ? 6.308 -4.396 10.261 1.00 98.44 180 GLU A CA 1
ATOM 1406 C C . GLU A 1 180 ? 6.123 -2.883 10.334 1.00 98.44 180 GLU A C 1
ATOM 1408 O O . GLU A 1 180 ? 6.710 -2.144 9.546 1.00 98.44 180 GLU A O 1
ATOM 1413 N N . ILE A 1 181 ? 5.322 -2.425 11.289 1.00 98.38 181 ILE A N 1
ATOM 1414 C CA . ILE A 1 181 ? 5.031 -1.016 11.539 1.00 98.38 181 ILE A CA 1
ATOM 1415 C C . ILE A 1 181 ? 5.669 -0.637 12.870 1.00 98.38 181 ILE A C 1
ATOM 1417 O O . ILE A 1 181 ? 5.381 -1.222 13.919 1.00 98.38 181 ILE A O 1
ATOM 1421 N N . PHE A 1 182 ? 6.570 0.337 12.821 1.00 97.88 182 PHE A N 1
ATOM 1422 C CA . PHE A 1 182 ? 7.276 0.836 13.995 1.00 97.88 182 PHE A CA 1
ATOM 1423 C C . PHE A 1 182 ? 6.388 1.804 14.788 1.00 97.88 182 PHE A C 1
ATOM 1425 O O . PHE A 1 182 ? 5.418 2.326 14.240 1.00 97.88 182 PHE A O 1
ATOM 1432 N N . PRO A 1 183 ? 6.710 2.087 16.067 1.00 97.31 183 PRO A N 1
ATOM 1433 C CA . PRO A 1 183 ? 5.902 2.973 16.907 1.00 97.31 183 PRO A CA 1
ATOM 1434 C C . PRO A 1 183 ? 5.532 4.315 16.257 1.00 97.31 183 PRO A C 1
ATOM 1436 O O . PRO A 1 183 ? 4.392 4.747 16.388 1.00 97.31 183 PRO A O 1
ATOM 1439 N N . ALA A 1 184 ? 6.452 4.925 15.500 1.00 95.81 184 ALA A N 1
ATOM 1440 C CA . ALA A 1 184 ? 6.215 6.181 14.785 1.00 95.81 184 ALA A CA 1
ATOM 1441 C C . ALA A 1 184 ? 5.120 6.081 13.701 1.00 95.81 184 ALA A C 1
ATOM 1443 O O . ALA A 1 184 ? 4.472 7.071 13.388 1.00 95.81 184 ALA A O 1
ATOM 1444 N N . GLY A 1 185 ? 4.890 4.889 13.143 1.00 96.44 185 GLY A N 1
ATOM 1445 C CA . GLY A 1 185 ? 3.903 4.647 12.091 1.00 96.44 185 GLY A CA 1
ATOM 1446 C C . GLY A 1 185 ? 2.526 4.202 12.580 1.00 96.44 185 GLY A C 1
ATOM 1447 O O . GLY A 1 185 ? 1.593 4.144 11.783 1.00 96.44 185 GLY A O 1
ATOM 1448 N N . LEU A 1 186 ? 2.360 3.886 13.870 1.00 96.38 186 LEU A N 1
ATOM 1449 C CA . LEU A 1 186 ? 1.110 3.303 14.377 1.00 96.38 186 LEU A CA 1
ATOM 1450 C C . LEU A 1 186 ? -0.097 4.235 14.199 1.00 96.38 186 LEU A C 1
ATOM 1452 O O . LEU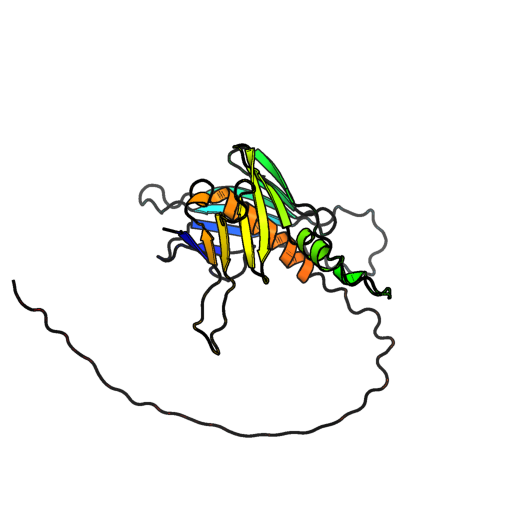 A 1 186 ? -1.187 3.767 13.879 1.00 96.38 186 LEU A O 1
ATOM 1456 N N . ALA A 1 187 ? 0.102 5.546 14.348 1.00 95.50 187 ALA A N 1
ATOM 1457 C CA . ALA A 1 187 ? -0.958 6.541 14.180 1.00 95.50 187 ALA A CA 1
ATOM 1458 C C . ALA A 1 187 ? -1.451 6.669 12.724 1.00 95.50 187 ALA A C 1
ATOM 1460 O O . ALA A 1 187 ? -2.571 7.118 12.490 1.00 95.50 187 ALA A O 1
ATOM 1461 N N . ILE A 1 188 ? -0.637 6.245 11.753 1.00 96.00 188 ILE A N 1
ATOM 1462 C CA . ILE A 1 188 ? -0.891 6.379 10.313 1.00 96.00 188 ILE A CA 1
ATOM 1463 C C . ILE A 1 188 ? -0.947 5.015 9.607 1.00 96.00 188 ILE A C 1
ATOM 1465 O O . ILE A 1 188 ? -0.674 4.915 8.413 1.00 96.00 188 ILE A O 1
ATOM 1469 N N . ILE A 1 189 ? -1.315 3.952 10.330 1.00 97.12 189 ILE A N 1
ATOM 1470 C CA . ILE A 1 189 ? -1.334 2.572 9.818 1.00 97.12 189 ILE A CA 1
ATOM 1471 C C . ILE A 1 189 ? -2.106 2.411 8.501 1.00 97.12 189 ILE A C 1
ATOM 1473 O O . ILE A 1 189 ? -1.610 1.744 7.596 1.00 97.12 189 ILE A O 1
ATOM 1477 N N . ASP A 1 190 ? -3.265 3.059 8.354 1.00 97.12 190 ASP A N 1
ATOM 1478 C CA . ASP A 1 190 ? -4.058 2.985 7.117 1.00 97.12 190 ASP A CA 1
ATOM 1479 C C . ASP A 1 190 ? -3.278 3.533 5.930 1.00 97.12 190 ASP A C 1
ATOM 1481 O O . ASP A 1 190 ? -3.190 2.890 4.887 1.00 97.12 190 ASP A O 1
ATOM 1485 N N . LEU A 1 191 ? -2.654 4.699 6.112 1.00 96.94 191 LEU A N 1
ATOM 1486 C CA . LEU A 1 191 ? -1.829 5.324 5.089 1.00 96.94 191 LEU A CA 1
ATOM 1487 C C . LEU A 1 191 ? -0.640 4.430 4.725 1.00 96.94 191 LEU A C 1
ATOM 1489 O O . LEU A 1 191 ? -0.330 4.275 3.545 1.00 96.94 191 LEU A O 1
ATOM 1493 N N . ILE A 1 192 ? 0.009 3.814 5.717 1.00 97.75 192 ILE A N 1
ATOM 1494 C CA . ILE A 1 192 ? 1.129 2.894 5.486 1.00 97.75 192 ILE A CA 1
ATOM 1495 C C . ILE A 1 192 ? 0.675 1.698 4.654 1.00 97.75 192 ILE A C 1
ATOM 1497 O O . ILE A 1 192 ? 1.316 1.396 3.653 1.00 97.75 192 ILE A O 1
ATOM 1501 N N . VAL A 1 193 ? -0.416 1.027 5.035 1.00 98.19 193 VAL A N 1
ATOM 1502 C CA . VAL A 1 193 ? -0.933 -0.139 4.302 1.00 98.19 193 VAL A CA 1
ATOM 1503 C C . VAL A 1 193 ? -1.290 0.257 2.875 1.00 98.19 193 VAL A C 1
ATOM 1505 O O . VAL A 1 193 ? -0.876 -0.400 1.924 1.00 98.19 193 VAL A O 1
ATOM 1508 N N . VAL A 1 194 ? -2.007 1.364 2.714 1.00 97.75 194 VAL A N 1
ATOM 1509 C CA . VAL A 1 194 ? -2.479 1.816 1.410 1.00 97.75 194 VAL A CA 1
ATOM 1510 C C . VAL A 1 194 ? -1.327 2.188 0.476 1.00 97.75 194 VAL A C 1
ATOM 1512 O O . VAL A 1 194 ? -1.278 1.737 -0.670 1.00 97.75 194 VAL A O 1
ATOM 1515 N N . THR A 1 195 ? -0.351 2.947 0.970 1.00 97.50 195 THR A N 1
ATOM 1516 C CA . THR A 1 195 ? 0.829 3.333 0.182 1.00 97.50 195 THR A CA 1
ATOM 1517 C C . THR A 1 195 ? 1.763 2.150 -0.071 1.00 97.50 195 THR A C 1
ATOM 1519 O O . THR A 1 195 ? 2.302 2.042 -1.168 1.00 97.50 195 THR A O 1
ATOM 1522 N N . PHE A 1 196 ? 1.896 1.213 0.874 1.00 97.88 196 PHE A N 1
ATOM 1523 C CA . PHE A 1 196 ? 2.637 -0.037 0.683 1.00 97.88 196 PHE A CA 1
ATOM 1524 C C . PHE A 1 196 ? 2.066 -0.859 -0.477 1.00 97.88 196 PHE A C 1
ATOM 1526 O O . PHE A 1 196 ? 2.813 -1.267 -1.364 1.00 97.88 196 PHE A O 1
ATOM 1533 N N . VAL A 1 197 ? 0.749 -1.086 -0.498 1.00 97.50 197 VAL A N 1
ATOM 1534 C CA . VAL A 1 197 ? 0.096 -1.865 -1.563 1.00 97.50 197 VAL A CA 1
ATOM 1535 C C . VAL A 1 197 ? 0.285 -1.184 -2.911 1.00 97.50 197 VAL A C 1
ATOM 1537 O O . VAL A 1 197 ? 0.616 -1.850 -3.888 1.00 97.50 197 VAL A O 1
ATOM 1540 N N . ALA A 1 198 ? 0.128 0.137 -2.967 1.00 96.31 198 ALA A N 1
ATOM 1541 C CA . ALA A 1 198 ? 0.297 0.902 -4.195 1.00 96.31 198 ALA A CA 1
ATOM 1542 C C . ALA A 1 198 ? 1.747 0.842 -4.711 1.00 96.31 198 ALA A C 1
ATOM 1544 O O . ALA A 1 198 ? 1.978 0.557 -5.887 1.00 96.31 198 ALA A O 1
ATOM 1545 N N . PHE A 1 199 ? 2.724 0.996 -3.812 1.00 95.44 199 PHE A N 1
ATOM 1546 C CA . PHE A 1 199 ? 4.145 0.846 -4.119 1.00 95.44 199 PHE A CA 1
ATOM 1547 C C . PHE A 1 199 ? 4.478 -0.567 -4.627 1.00 95.44 199 PHE A C 1
ATOM 1549 O O . PHE A 1 199 ? 5.142 -0.722 -5.651 1.00 95.44 199 PHE A O 1
ATOM 1556 N N . MET A 1 200 ? 3.970 -1.614 -3.969 1.00 95.38 200 MET A N 1
ATOM 1557 C CA . MET A 1 200 ? 4.181 -3.001 -4.400 1.00 95.38 200 MET A CA 1
ATOM 1558 C C . MET A 1 200 ? 3.480 -3.323 -5.720 1.00 95.38 200 MET A C 1
ATOM 1560 O O . MET A 1 200 ? 4.038 -4.053 -6.536 1.00 95.38 200 MET A O 1
ATOM 1564 N N . LYS A 1 201 ? 2.283 -2.773 -5.953 1.00 93.06 201 LYS A N 1
ATOM 1565 C CA . LYS A 1 201 ? 1.531 -2.951 -7.200 1.00 93.06 201 LYS A CA 1
ATOM 1566 C C . LYS A 1 201 ? 2.307 -2.415 -8.393 1.00 93.06 201 LYS A C 1
ATOM 1568 O O . LYS A 1 201 ? 2.427 -3.123 -9.390 1.00 93.06 201 LYS A O 1
ATOM 1573 N N . GLN A 1 202 ? 2.875 -1.216 -8.264 1.00 90.19 202 GLN A N 1
ATOM 1574 C CA . GLN A 1 202 ? 3.715 -0.622 -9.300 1.00 90.19 202 GLN A CA 1
ATOM 1575 C C . GLN A 1 202 ? 4.885 -1.550 -9.657 1.00 90.19 202 GLN A C 1
ATOM 1577 O O . GLN A 1 202 ? 5.134 -1.785 -10.833 1.00 90.19 202 GLN A O 1
ATOM 1582 N N . ARG A 1 203 ? 5.561 -2.127 -8.655 1.00 88.94 203 ARG A N 1
ATOM 1583 C CA . ARG A 1 203 ? 6.742 -2.977 -8.875 1.00 88.94 203 ARG A CA 1
ATOM 1584 C C . ARG A 1 203 ? 6.415 -4.349 -9.460 1.00 88.94 203 ARG A C 1
ATOM 1586 O O . ARG A 1 203 ? 7.011 -4.735 -10.454 1.00 88.94 203 ARG A O 1
ATOM 1593 N N . ILE A 1 204 ? 5.441 -5.062 -8.896 1.00 89.38 204 ILE A N 1
ATOM 1594 C CA . ILE A 1 204 ? 5.090 -6.420 -9.353 1.00 89.38 204 ILE A CA 1
ATOM 1595 C C . ILE A 1 204 ? 4.624 -6.412 -10.814 1.00 89.38 204 ILE A C 1
ATOM 1597 O O . ILE A 1 204 ? 4.928 -7.335 -11.570 1.00 89.38 204 ILE A O 1
ATOM 1601 N N . LEU A 1 205 ? 3.884 -5.376 -11.219 1.00 85.00 205 LEU A N 1
ATOM 1602 C CA . LEU A 1 205 ? 3.398 -5.258 -12.594 1.00 85.00 205 LEU A CA 1
ATOM 1603 C C . LEU A 1 205 ? 4.517 -4.936 -13.590 1.00 85.00 205 LEU A C 1
ATOM 1605 O O . LEU A 1 205 ? 4.433 -5.380 -14.731 1.00 85.00 205 LEU A O 1
ATOM 1609 N N . ILE A 1 206 ? 5.561 -4.217 -13.168 1.00 81.56 206 ILE A N 1
ATOM 1610 C CA . ILE A 1 206 ? 6.749 -3.980 -13.999 1.00 81.56 206 ILE A CA 1
ATOM 1611 C C . ILE A 1 206 ? 7.535 -5.281 -14.177 1.00 81.56 206 ILE A C 1
ATOM 1613 O O . ILE A 1 206 ? 7.853 -5.637 -15.307 1.00 81.56 206 ILE A O 1
ATOM 1617 N N . ASP A 1 207 ? 7.754 -6.034 -13.095 1.00 79.50 207 ASP A N 1
ATOM 1618 C CA . ASP A 1 207 ? 8.491 -7.307 -13.137 1.00 79.50 207 ASP A CA 1
ATOM 1619 C C . ASP A 1 207 ? 7.786 -8.365 -14.008 1.00 79.50 207 ASP A C 1
ATOM 1621 O O . ASP A 1 207 ? 8.428 -9.242 -14.577 1.00 79.50 207 ASP A O 1
ATOM 1625 N N . SER A 1 208 ? 6.456 -8.286 -14.127 1.00 76.31 208 SER A N 1
ATOM 1626 C CA . SER A 1 208 ? 5.661 -9.212 -14.949 1.00 76.31 208 SER A CA 1
ATOM 1627 C C . SER A 1 208 ? 5.636 -8.836 -16.436 1.00 76.31 208 SER A C 1
ATOM 1629 O O . SER A 1 208 ? 5.237 -9.653 -17.266 1.00 76.31 208 SER A O 1
ATOM 1631 N N . ALA A 1 209 ? 6.042 -7.613 -16.789 1.00 67.94 209 ALA A N 1
ATOM 1632 C CA . ALA A 1 209 ? 6.146 -7.146 -18.167 1.00 67.94 209 ALA A CA 1
ATOM 1633 C C . ALA A 1 209 ? 7.484 -7.596 -18.783 1.00 67.94 209 ALA A C 1
ATOM 1635 O O . ALA A 1 209 ? 8.317 -6.786 -19.204 1.00 67.94 209 ALA A O 1
ATOM 1636 N N . GLU A 1 210 ? 7.708 -8.909 -18.811 1.00 61.84 210 GLU A N 1
ATOM 1637 C CA . GLU A 1 210 ? 8.782 -9.504 -19.604 1.00 61.84 210 GLU A CA 1
ATOM 1638 C C . GLU A 1 210 ? 8.590 -9.092 -21.075 1.00 61.84 210 GLU A C 1
ATOM 1640 O O . GLU A 1 210 ? 7.488 -9.237 -21.622 1.00 61.84 210 GLU A O 1
ATOM 1645 N N . PRO A 1 211 ? 9.625 -8.539 -21.732 1.00 59.97 211 PRO A N 1
ATOM 1646 C CA . PRO A 1 211 ? 9.572 -8.283 -23.159 1.00 59.97 211 PRO A CA 1
ATOM 1647 C C . PRO A 1 211 ? 9.438 -9.641 -23.847 1.00 59.97 211 PRO A C 1
ATOM 1649 O O . PRO A 1 211 ? 10.331 -10.479 -23.760 1.00 59.97 211 PRO A O 1
ATOM 1652 N N . GLY A 1 212 ? 8.287 -9.883 -24.481 1.00 60.06 212 GLY A N 1
ATOM 1653 C CA . GLY A 1 212 ? 8.035 -11.125 -25.209 1.00 60.06 212 GLY A CA 1
ATOM 1654 C C . GLY A 1 212 ? 9.198 -11.473 -26.151 1.00 60.06 212 GLY A C 1
ATOM 1655 O O . GLY A 1 212 ? 9.899 -10.564 -26.602 1.00 60.06 212 GLY A O 1
ATOM 1656 N N . PRO A 1 213 ? 9.410 -12.769 -26.449 1.00 60.59 213 PRO A N 1
ATOM 1657 C CA . PRO A 1 213 ? 10.597 -13.256 -27.143 1.00 60.59 213 PRO A CA 1
ATOM 1658 C C . PRO A 1 213 ? 10.795 -12.488 -28.449 1.00 60.59 213 PRO A C 1
ATOM 1660 O O . PRO A 1 213 ? 10.049 -12.657 -29.417 1.00 60.59 213 PRO A O 1
ATOM 1663 N N . SER A 1 214 ? 11.798 -11.617 -28.466 1.00 58.81 214 SER A N 1
ATOM 1664 C CA . SER A 1 214 ? 12.250 -10.949 -29.670 1.00 58.81 214 SER A CA 1
ATOM 1665 C C . SER A 1 214 ? 12.779 -12.021 -30.624 1.00 58.81 214 SER A C 1
ATOM 1667 O O . SER A 1 214 ? 13.807 -12.636 -30.388 1.00 58.81 214 SER A O 1
ATOM 1669 N N . ASN A 1 215 ? 12.028 -12.255 -31.701 1.00 58.09 215 ASN A N 1
ATOM 1670 C CA . ASN A 1 215 ? 12.401 -12.989 -32.912 1.00 58.09 215 ASN A CA 1
ATOM 1671 C C . ASN A 1 215 ? 13.083 -14.371 -32.745 1.00 58.09 215 ASN A C 1
ATOM 1673 O O . ASN A 1 215 ? 14.294 -14.446 -32.547 1.00 58.09 215 ASN A O 1
ATOM 1677 N N . PRO A 1 216 ? 12.394 -15.488 -33.056 1.00 56.53 216 PRO A N 1
ATOM 1678 C CA . PRO A 1 216 ? 13.012 -16.819 -33.155 1.00 56.53 216 PRO A CA 1
ATOM 1679 C C . PRO A 1 216 ? 13.982 -17.013 -34.351 1.00 56.53 216 PRO A C 1
ATOM 1681 O O . PRO A 1 216 ? 14.262 -18.143 -34.740 1.00 56.53 216 PRO A O 1
ATOM 1684 N N . SER A 1 217 ? 14.539 -15.954 -34.950 1.00 56.16 217 SER A N 1
ATOM 1685 C CA . SER A 1 217 ? 15.358 -16.055 -36.173 1.00 56.16 217 SER A CA 1
ATOM 1686 C C . SER A 1 217 ? 16.847 -16.391 -35.949 1.00 56.16 217 SER A C 1
ATOM 1688 O O . SER A 1 217 ? 17.623 -16.319 -36.900 1.00 56.16 217 SER A O 1
ATOM 1690 N N . GLN A 1 218 ? 17.271 -16.775 -34.738 1.00 51.31 218 GLN A N 1
ATOM 1691 C CA . GLN A 1 218 ? 18.652 -17.222 -34.458 1.00 51.31 218 GLN A CA 1
ATOM 1692 C C . GLN A 1 218 ? 18.743 -18.577 -33.731 1.00 51.31 218 GLN A C 1
ATOM 1694 O O . GLN A 1 218 ? 19.759 -18.900 -33.123 1.00 51.31 218 GLN A O 1
ATOM 1699 N N . ALA A 1 219 ? 17.716 -19.425 -33.823 1.00 47.72 219 ALA A N 1
ATOM 1700 C CA . ALA A 1 219 ? 17.804 -20.809 -33.356 1.00 47.72 219 ALA A CA 1
ATOM 1701 C C . ALA A 1 219 ? 18.382 -21.731 -34.448 1.00 47.72 219 ALA A C 1
ATOM 1703 O O . ALA A 1 219 ? 17.681 -22.563 -35.018 1.00 47.72 219 ALA A O 1
ATOM 1704 N N . ALA A 1 220 ? 19.671 -21.589 -34.751 1.00 54.75 220 ALA A N 1
ATOM 1705 C CA . ALA A 1 220 ? 20.439 -22.637 -35.413 1.00 54.75 220 ALA A CA 1
ATOM 1706 C C . ALA A 1 220 ? 21.877 -22.609 -34.884 1.00 54.75 220 ALA A C 1
ATOM 1708 O O . ALA A 1 220 ? 22.544 -21.586 -34.979 1.00 54.75 220 ALA A O 1
ATOM 1709 N N . HIS A 1 221 ? 22.334 -23.763 -34.390 1.00 51.50 221 HIS A N 1
ATOM 1710 C CA . HIS A 1 221 ? 23.699 -24.088 -33.950 1.00 51.50 221 HIS A CA 1
ATOM 1711 C C . HIS A 1 221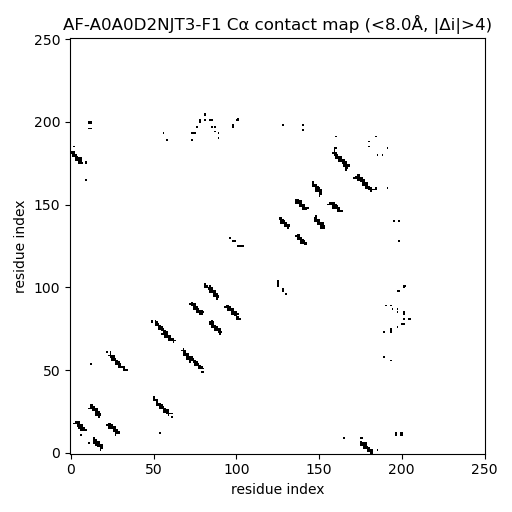 ? 24.076 -23.804 -32.487 1.00 51.50 221 HIS A C 1
ATOM 1713 O O . HIS A 1 221 ? 24.946 -22.983 -32.245 1.00 51.50 221 HIS A O 1
ATOM 1719 N N . THR A 1 222 ? 23.591 -24.635 -31.551 1.00 44.53 222 THR A N 1
ATOM 1720 C CA . THR A 1 222 ? 24.498 -25.221 -30.539 1.00 44.53 222 THR A CA 1
ATOM 1721 C C . THR A 1 222 ? 24.046 -26.638 -30.177 1.00 44.53 222 THR A C 1
ATOM 1723 O O . THR A 1 222 ? 22.972 -26.850 -29.620 1.00 44.53 222 THR A O 1
ATOM 1726 N N . SER A 1 223 ? 24.871 -27.616 -30.545 1.00 46.28 223 SER A N 1
ATOM 1727 C CA . SER A 1 223 ? 24.650 -29.053 -30.374 1.00 46.28 223 SER A CA 1
ATOM 1728 C C . SER A 1 223 ? 25.025 -29.564 -28.974 1.00 46.28 223 SER A C 1
ATOM 1730 O O . SER A 1 223 ? 26.066 -29.204 -28.439 1.00 46.28 223 SER A O 1
ATOM 1732 N N . LEU A 1 224 ? 24.175 -30.460 -28.456 1.00 46.66 224 LEU A N 1
ATOM 1733 C CA . LEU A 1 224 ? 24.413 -31.646 -27.608 1.00 46.66 224 LEU A CA 1
ATOM 1734 C C . LEU A 1 224 ? 25.770 -31.851 -26.897 1.00 46.66 224 LEU A C 1
ATOM 1736 O O . LEU A 1 224 ? 26.786 -32.125 -27.534 1.00 46.66 224 LEU A O 1
ATOM 1740 N N . SER A 1 225 ? 25.709 -31.932 -25.562 1.00 45.25 225 SER A N 1
ATOM 1741 C CA . SER A 1 225 ? 26.398 -32.877 -24.638 1.00 45.25 225 SER A CA 1
ATOM 1742 C C . SER A 1 225 ? 25.978 -32.485 -23.196 1.00 45.25 225 SER A C 1
ATOM 1744 O O . SER A 1 225 ? 25.806 -31.303 -22.945 1.00 45.25 225 SER A O 1
ATOM 1746 N N . ASN A 1 226 ? 25.733 -33.313 -22.171 1.00 38.19 226 ASN A N 1
ATOM 1747 C CA . ASN A 1 226 ? 25.960 -34.728 -21.888 1.00 38.19 226 ASN A CA 1
ATOM 1748 C C . ASN A 1 226 ? 25.110 -35.185 -20.666 1.00 38.19 226 ASN A C 1
ATOM 1750 O O . ASN A 1 226 ? 24.876 -34.409 -19.747 1.00 38.19 226 ASN A O 1
ATOM 1754 N N . LEU A 1 227 ? 24.721 -36.467 -20.698 1.00 46.66 227 LEU A N 1
ATOM 1755 C CA . LEU A 1 227 ? 24.735 -37.518 -19.653 1.00 46.66 227 LEU A CA 1
ATOM 1756 C C . LEU A 1 227 ? 24.272 -37.293 -18.184 1.00 46.66 227 LEU A C 1
ATOM 1758 O O . LEU A 1 227 ? 24.940 -36.651 -17.384 1.00 46.66 227 LEU A O 1
ATOM 1762 N N . THR A 1 228 ? 23.196 -38.025 -17.840 1.00 44.56 228 THR A N 1
ATOM 1763 C CA . THR A 1 228 ? 23.040 -39.091 -16.803 1.00 44.56 228 THR A CA 1
ATOM 1764 C C . THR A 1 228 ? 23.865 -39.111 -15.499 1.00 44.56 228 THR A C 1
ATOM 1766 O O . THR A 1 228 ? 25.076 -39.306 -15.550 1.00 44.56 228 THR A O 1
ATOM 1769 N N . ALA A 1 229 ? 23.151 -39.161 -14.358 1.00 46.50 229 ALA A N 1
ATOM 1770 C CA . ALA A 1 229 ? 23.275 -40.114 -13.220 1.00 46.50 229 ALA A CA 1
ATOM 1771 C C . ALA A 1 229 ? 22.132 -39.794 -12.214 1.00 46.50 229 ALA A C 1
ATOM 1773 O O . ALA A 1 229 ? 21.963 -38.632 -11.861 1.00 46.50 229 ALA A O 1
ATOM 1774 N N . GLU A 1 230 ? 21.129 -40.635 -11.932 1.00 48.91 230 GLU A N 1
ATOM 1775 C CA . GLU A 1 230 ? 21.064 -41.860 -11.100 1.00 48.91 230 GLU A CA 1
ATOM 1776 C C . GLU A 1 230 ? 21.524 -41.749 -9.627 1.00 48.91 230 GLU A C 1
ATOM 1778 O O . GLU A 1 230 ? 22.619 -41.276 -9.337 1.00 48.91 230 GLU A O 1
ATOM 1783 N N . THR A 1 231 ? 20.727 -42.383 -8.740 1.00 40.12 231 THR A N 1
ATOM 1784 C CA . THR A 1 231 ? 20.986 -42.773 -7.322 1.00 40.12 231 THR A CA 1
ATOM 1785 C C . THR A 1 231 ? 20.813 -41.648 -6.270 1.00 40.12 231 THR A C 1
ATOM 1787 O O . THR A 1 231 ? 21.270 -40.537 -6.473 1.00 40.12 231 THR A O 1
ATOM 1790 N N . THR A 1 232 ? 20.176 -41.789 -5.096 1.00 43.47 232 THR A N 1
ATOM 1791 C CA . THR A 1 232 ? 19.886 -42.950 -4.230 1.00 43.47 232 THR A CA 1
ATOM 1792 C C . THR A 1 232 ? 18.756 -42.592 -3.247 1.00 43.47 232 THR A C 1
ATOM 1794 O O . THR A 1 232 ? 18.696 -41.466 -2.757 1.00 43.47 232 THR A O 1
ATOM 1797 N N . GLN A 1 233 ? 17.902 -43.569 -2.929 1.00 48.94 233 GLN A N 1
ATOM 1798 C CA . GLN A 1 233 ? 17.012 -43.583 -1.763 1.00 48.94 233 GLN A CA 1
ATOM 1799 C C . GLN A 1 233 ? 17.797 -43.511 -0.442 1.00 48.94 233 GLN A C 1
ATOM 1801 O O . GLN A 1 233 ? 18.804 -44.195 -0.278 1.00 48.94 233 GLN A O 1
ATOM 1806 N N . SER A 1 234 ? 17.260 -42.804 0.548 1.00 52.94 234 SER A N 1
ATOM 1807 C CA . SER A 1 234 ? 17.496 -43.137 1.953 1.00 52.94 234 SER A CA 1
ATOM 1808 C C . SER A 1 234 ? 16.224 -42.896 2.765 1.00 52.94 234 SER A C 1
ATOM 1810 O O . SER A 1 234 ? 15.837 -41.770 3.066 1.00 52.94 234 SER A O 1
ATOM 1812 N N . GLU A 1 235 ? 15.553 -44.004 3.086 1.00 55.03 235 GLU A N 1
ATOM 1813 C CA . GLU A 1 235 ? 14.650 -44.109 4.227 1.00 55.03 235 GLU A CA 1
ATOM 1814 C C . GLU A 1 235 ? 15.425 -43.777 5.507 1.00 55.03 235 GLU A C 1
ATOM 1816 O O . GLU A 1 235 ? 16.473 -44.366 5.776 1.00 55.03 235 GLU A O 1
ATOM 1821 N N . SER A 1 236 ? 14.887 -42.887 6.338 1.00 55.16 236 SER A N 1
ATOM 1822 C CA . SER A 1 236 ? 15.181 -42.908 7.767 1.00 55.16 236 SER A CA 1
ATOM 1823 C C . SER A 1 236 ? 13.875 -42.924 8.554 1.00 55.16 236 SER A C 1
ATOM 1825 O O . SER A 1 236 ? 13.137 -41.949 8.676 1.00 55.16 236 SER A O 1
ATOM 1827 N N . VAL A 1 237 ? 13.591 -44.121 9.057 1.00 60.66 237 VAL A N 1
ATOM 1828 C CA . VAL A 1 237 ? 12.705 -44.388 10.181 1.00 60.66 237 VAL A CA 1
ATOM 1829 C C . VAL A 1 237 ? 13.319 -43.706 11.403 1.00 60.66 237 VAL A C 1
ATOM 1831 O O . VAL A 1 237 ? 14.468 -43.989 11.736 1.00 60.66 237 VAL A O 1
ATOM 1834 N N . PHE A 1 238 ? 12.573 -42.831 12.079 1.00 60.22 238 PHE A N 1
ATOM 1835 C CA . PHE A 1 238 ? 12.865 -42.514 13.472 1.00 60.22 238 PHE A CA 1
ATOM 1836 C C . PHE A 1 238 ? 11.634 -42.701 14.346 1.00 60.22 238 PHE A C 1
ATOM 1838 O O . PHE A 1 238 ? 10.516 -42.287 14.041 1.00 60.22 238 PHE A O 1
ATOM 1845 N N . GLU A 1 239 ? 11.934 -43.433 15.402 1.00 57.53 239 GLU A N 1
ATOM 1846 C CA . GLU A 1 239 ? 11.097 -44.108 16.361 1.00 57.53 239 GLU A CA 1
ATOM 1847 C C . GLU A 1 239 ? 10.582 -43.148 17.441 1.00 57.53 239 GLU A C 1
ATOM 1849 O O . GLU A 1 239 ? 11.020 -42.006 17.576 1.00 57.53 239 GLU A O 1
ATOM 1854 N N . ALA A 1 240 ? 9.599 -43.650 18.175 1.00 53.31 240 ALA A N 1
ATOM 1855 C CA . ALA A 1 240 ? 8.756 -42.981 19.147 1.00 53.31 240 ALA A CA 1
ATOM 1856 C C . ALA A 1 240 ? 9.474 -42.516 20.437 1.00 53.31 240 ALA A C 1
ATOM 1858 O O . ALA A 1 240 ? 10.688 -42.623 20.597 1.00 53.31 240 ALA A O 1
ATOM 1859 N N . THR A 1 241 ? 8.636 -42.142 21.417 1.00 49.72 241 THR A N 1
ATOM 1860 C CA . THR A 1 241 ? 8.892 -41.833 22.843 1.00 49.72 241 THR A CA 1
ATOM 1861 C C . THR A 1 241 ? 9.269 -40.360 23.096 1.00 49.72 241 THR A C 1
ATOM 1863 O O . THR A 1 241 ? 10.147 -39.818 22.453 1.00 49.72 241 THR A O 1
ATOM 1866 N N . GLN A 1 242 ? 8.648 -39.602 24.007 1.00 52.94 242 GLN A N 1
ATOM 1867 C CA . GLN A 1 242 ? 8.165 -39.979 25.333 1.00 52.94 242 GLN A CA 1
ATOM 1868 C C . GLN A 1 242 ? 7.233 -38.875 25.880 1.00 52.94 242 GLN A C 1
ATOM 1870 O O . GLN A 1 242 ? 7.535 -37.686 25.787 1.00 52.94 242 GLN A O 1
ATOM 1875 N N . ALA A 1 243 ? 6.090 -39.274 26.442 1.00 57.09 243 ALA A N 1
ATOM 1876 C CA . ALA A 1 243 ? 5.176 -38.394 27.161 1.00 57.09 243 ALA A CA 1
ATOM 1877 C C . ALA A 1 243 ? 5.742 -38.092 28.557 1.00 57.09 243 ALA A C 1
ATOM 1879 O O . ALA A 1 243 ? 5.958 -39.015 29.339 1.00 57.09 243 ALA A O 1
ATOM 1880 N N . HIS A 1 244 ? 5.948 -36.813 28.880 1.00 62.53 244 HIS A N 1
ATOM 1881 C CA . HIS A 1 244 ? 6.247 -36.372 30.241 1.00 62.53 244 HIS A CA 1
ATOM 1882 C C . HIS A 1 244 ? 5.047 -35.630 30.829 1.00 62.53 244 HIS A C 1
ATOM 1884 O O . HIS A 1 244 ? 4.767 -34.475 30.517 1.00 62.53 244 HIS A O 1
ATOM 1890 N N . THR A 1 245 ? 4.345 -36.342 31.703 1.00 66.62 245 THR A N 1
ATOM 1891 C CA . THR A 1 245 ? 3.366 -35.837 32.660 1.00 66.62 245 THR A CA 1
ATOM 1892 C C . THR A 1 245 ? 4.077 -34.901 33.638 1.00 66.62 245 THR A C 1
ATOM 1894 O O . THR A 1 245 ? 4.964 -35.351 34.364 1.00 66.62 245 THR A O 1
ATOM 1897 N N . PHE A 1 246 ? 3.704 -33.620 33.688 1.00 64.38 246 PHE A N 1
ATOM 1898 C CA . PHE A 1 246 ? 4.121 -32.734 34.776 1.00 64.38 246 PHE A CA 1
ATOM 1899 C C . PHE A 1 246 ? 2.978 -32.513 35.762 1.00 64.38 246 PHE A C 1
ATOM 1901 O O . PHE A 1 246 ? 1.892 -32.047 35.425 1.00 64.38 246 PHE A O 1
ATOM 1908 N N . SER A 1 247 ? 3.287 -32.919 36.989 1.00 64.31 247 SER A N 1
ATOM 1909 C CA . SER A 1 247 ? 2.504 -32.830 38.208 1.00 64.31 247 SER A CA 1
ATOM 1910 C C . SER A 1 247 ? 2.299 -31.378 38.641 1.00 64.31 247 SER A C 1
ATOM 1912 O O . SER A 1 247 ? 3.259 -30.635 38.830 1.00 64.31 247 SER A O 1
ATOM 1914 N N . THR A 1 248 ? 1.048 -31.005 38.885 1.00 64.44 248 THR A N 1
ATOM 1915 C CA . THR A 1 248 ? 0.651 -29.861 39.720 1.00 64.44 248 THR A CA 1
ATOM 1916 C C . THR A 1 248 ? 1.105 -30.064 41.172 1.00 64.44 248 THR A C 1
ATOM 1918 O O . THR A 1 248 ? 0.896 -31.157 41.703 1.00 64.44 248 THR A O 1
ATOM 1921 N N . PRO A 1 249 ? 1.648 -29.042 41.858 1.00 66.06 249 PRO A N 1
ATOM 1922 C CA . PRO A 1 249 ? 1.698 -29.009 43.314 1.00 66.06 249 PRO A CA 1
ATOM 1923 C C . PRO A 1 249 ? 0.472 -28.280 43.908 1.00 66.06 249 PRO A C 1
ATOM 1925 O O . PRO A 1 249 ? -0.144 -27.450 43.233 1.00 66.06 249 PRO A O 1
ATOM 1928 N N . PRO A 1 250 ? 0.090 -28.599 45.159 1.00 73.38 250 PRO A N 1
ATOM 1929 C CA . PRO A 1 250 ? -1.087 -28.044 45.812 1.00 73.38 250 PRO A CA 1
ATOM 1930 C C . PRO A 1 250 ? -0.800 -26.725 46.551 1.00 73.38 250 PRO A C 1
ATOM 1932 O O . PRO A 1 250 ? 0.283 -26.551 47.096 1.00 73.38 250 PRO A O 1
ATOM 1935 N N . ARG A 1 251 ? -1.847 -25.885 46.559 1.00 65.62 251 ARG A N 1
ATOM 1936 C CA . ARG A 1 251 ? -2.229 -24.772 47.459 1.00 65.62 251 ARG A CA 1
ATOM 1937 C C . ARG A 1 251 ? -1.144 -23.928 48.126 1.00 65.62 251 ARG A C 1
ATOM 1939 O O . ARG A 1 251 ? -0.536 -24.399 49.107 1.00 65.62 251 ARG A O 1
#

Foldseek 3Di:
DKWKWFFPVLQLQATFTAGPVGHTFKGKHKDDFPPPVPPVPDPDDPDDQHGKIKIWMWTWDDADPVPGIDIHTQKMWIQRDQQQAIWIAGPPVRDIDGFGRQDPCVVPPPDDDDDPPCPVVVVFPRFKDWDADPVRWIWMFGDDPNKTWIATPVDRVDTQKIWDHFDDPPPHDGDGIIIIGDPNNPVVVSVVSRVVSSSVVSVVVVVVPDPPDDDPPPPDDDDDDDDDDDDDDDDDDDDDDDDDDDDDDDD

pLDDT: mean 81.52, std 17.69, range [38.19, 98.5]

Sequence (251 aa):
MSMQLCLVNNNPISTLLITPDGDPLFSIETAPTPYGDISPYAPSVPRAKAPTSTTRIKRLERYHMSTGHTETEIGVIEYQGIGQGCLLQLSKDNRALVIPPHYDISRTIDSEENTDIDAKEEERIENSWEFSTSDSERLTWKMFAHTPVLLSSSNAIMPVARYGRAKVGIVSRSRRAFLEIFPAGLAIIDLIVVTFVAFMKQRILIDSAEPGPSNPSQAAHTSLSNLTAETTQSESVFEATQAHTFSTPPR